Protein AF-A0A3M6TYN7-F1 (afdb_monomer)

Solvent-accessible surface area (backbone atoms only — not comparable to full-atom values): 15091 Å² total; per-residue (Å²): 131,82,51,71,67,56,44,28,51,51,11,39,54,47,29,54,52,51,42,41,72,77,37,52,69,61,38,53,55,41,69,71,36,61,69,61,40,52,52,38,50,52,49,10,35,51,33,10,42,52,37,52,62,45,16,67,72,43,72,73,63,99,72,68,80,60,52,66,67,61,47,56,76,81,43,52,71,68,50,51,54,39,24,40,40,25,40,60,61,69,80,55,50,75,48,79,46,78,45,97,89,76,42,41,36,41,38,35,29,36,99,92,38,82,66,49,85,65,47,64,50,77,46,63,68,48,37,50,53,52,45,35,47,48,48,18,42,53,53,51,37,53,51,48,25,46,31,20,69,55,77,42,85,83,83,65,55,70,73,40,50,52,50,37,36,52,56,40,18,55,54,42,73,75,24,69,71,55,47,51,48,52,52,51,27,54,52,43,34,59,73,30,74,80,40,50,66,50,32,18,47,25,51,51,50,44,51,53,53,33,48,76,70,51,46,48,58,54,49,50,50,42,61,37,63,87,48,55,79,66,58,38,51,41,51,46,32,19,36,43,2,24,52,45,20,25,62,76,55,79,26,30,31,60,30,52,49,40,35,50,11,56,77,58,20,61,67,51,52,49,50,58,53,49,47,56,52,47,52,56,51,42,55,59,56,75,76,108

Foldseek 3Di:
DDDLVRLLVVLLVQLLVLCCVQPVPLSVVCVVPPVLVVVLSVLLSVLLSLLLVLLVLQLDDPDDPPLVVSVVVRDPPVLLVLLLCLLVQFLWFWDWDADPVGWIKIFTGHPRHGLDDIFTLQDLVSLLLVLLLLLLRLLLSLLSSLLSNLVHDQDADSVLSVVSSVVSSVLCVVDPPLVVLSVQLLVQLVVCVPVLLSNLLSSLSNNVSCSVSSNSVVSLCSSCVVPPSSVSSSSSSSSSSNNSSCVVSVNSSVSSSSSSNVVPNPSSVVSSVVSVVSVVSSVVSVVD

Mean predicted aligned error: 4.17 Å

Organism: Pocillopora damicornis (NCBI:txid46731)

Structure (mmCIF, N/CA/C/O backbone):
data_AF-A0A3M6TYN7-F1
#
_entry.id   AF-A0A3M6TYN7-F1
#
loop_
_atom_site.group_PDB
_atom_site.id
_atom_site.type_symbol
_atom_site.label_atom_id
_atom_site.label_alt_id
_atom_site.label_comp_id
_atom_site.label_asym_id
_atom_site.label_entity_id
_atom_site.label_seq_id
_atom_site.pdbx_PDB_ins_code
_atom_site.Cartn_x
_atom_site.Cartn_y
_atom_site.Cartn_z
_atom_site.occupancy
_atom_site.B_iso_or_equiv
_atom_site.auth_seq_id
_atom_site.auth_comp_id
_atom_site.auth_asym_id
_atom_site.auth_atom_id
_atom_site.pdbx_PDB_model_num
ATOM 1 N N . MET A 1 1 ? -23.205 15.683 7.217 1.00 65.56 1 MET A N 1
ATOM 2 C CA . MET A 1 1 ? -21.957 14.927 7.436 1.00 65.56 1 MET A CA 1
ATOM 3 C C . MET A 1 1 ? -22.264 13.831 8.430 1.00 65.56 1 MET A C 1
ATOM 5 O O . MET A 1 1 ? -23.062 14.093 9.324 1.00 65.56 1 MET A O 1
ATOM 9 N N . ALA A 1 2 ? -21.704 12.637 8.234 1.00 80.62 2 ALA A N 1
ATOM 10 C CA . ALA A 1 2 ? -21.739 11.606 9.266 1.00 80.62 2 ALA A CA 1
ATOM 11 C C . ALA A 1 2 ? -20.975 12.106 10.502 1.00 80.62 2 ALA A C 1
ATOM 13 O O . ALA A 1 2 ? -20.028 12.882 10.370 1.00 80.62 2 ALA A O 1
ATOM 14 N N . THR A 1 3 ? -21.424 11.708 11.682 1.00 93.19 3 THR A N 1
ATOM 15 C CA . THR A 1 3 ? -20.718 11.934 12.946 1.00 93.19 3 THR A CA 1
ATOM 16 C C . THR A 1 3 ? -19.509 11.005 13.057 1.00 93.19 3 THR A C 1
ATOM 18 O O . THR A 1 3 ? -19.476 9.949 12.425 1.00 93.19 3 THR A O 1
ATOM 21 N N . ASP A 1 4 ? -18.537 11.358 13.896 1.00 95.88 4 ASP A N 1
ATOM 22 C CA . ASP A 1 4 ? -17.346 10.531 14.133 1.00 95.88 4 ASP A CA 1
ATOM 23 C C . ASP A 1 4 ? -17.712 9.097 14.546 1.00 95.88 4 ASP A C 1
ATOM 25 O O . ASP A 1 4 ? -17.175 8.136 14.003 1.00 95.88 4 ASP A O 1
ATOM 29 N N . GLU A 1 5 ? -18.692 8.931 15.443 1.00 96.56 5 GLU A N 1
ATOM 30 C CA . GLU A 1 5 ? -19.142 7.604 15.884 1.00 96.56 5 GLU A CA 1
ATOM 31 C C . GLU A 1 5 ? -19.802 6.806 14.748 1.00 96.56 5 GLU A C 1
ATOM 33 O O . GLU A 1 5 ? -19.626 5.590 14.664 1.00 96.56 5 GLU A O 1
ATOM 38 N N . GLU A 1 6 ? -20.529 7.467 13.839 1.00 96.69 6 GLU A N 1
ATOM 39 C CA . GLU A 1 6 ? -21.068 6.811 12.642 1.00 96.69 6 GLU A CA 1
ATOM 40 C C . GLU A 1 6 ? -19.940 6.343 11.718 1.00 96.69 6 GLU A C 1
ATOM 42 O O . GLU A 1 6 ? -19.978 5.202 11.260 1.00 96.69 6 GLU A O 1
ATOM 47 N N . ILE A 1 7 ? -18.912 7.171 11.492 1.00 97.12 7 ILE A N 1
ATOM 48 C CA . ILE A 1 7 ? -17.751 6.801 10.668 1.00 97.12 7 ILE A CA 1
ATOM 49 C C . ILE A 1 7 ? -17.014 5.605 11.280 1.00 97.12 7 ILE A C 1
ATOM 51 O O . ILE A 1 7 ? -16.748 4.627 10.581 1.00 97.12 7 ILE A O 1
ATOM 55 N N . ILE A 1 8 ? -16.730 5.644 12.584 1.00 98.12 8 ILE A N 1
ATOM 56 C CA . ILE A 1 8 ? -16.033 4.568 13.303 1.00 98.12 8 ILE A CA 1
ATOM 57 C C . ILE A 1 8 ? -16.850 3.270 13.255 1.00 98.12 8 ILE A C 1
ATOM 59 O O . ILE A 1 8 ? -16.317 2.198 12.963 1.00 98.12 8 ILE A O 1
ATOM 63 N N . SER A 1 9 ? -18.158 3.352 13.509 1.00 97.38 9 SER A N 1
ATOM 64 C CA . SER A 1 9 ? -19.060 2.199 13.472 1.00 97.38 9 SER A CA 1
ATOM 65 C C . SER A 1 9 ? -19.133 1.573 12.077 1.00 97.38 9 SER A C 1
ATOM 67 O O . SER A 1 9 ? -19.043 0.349 11.940 1.00 97.38 9 SER A O 1
ATOM 69 N N . GLU A 1 10 ? -19.241 2.390 11.027 1.00 97.69 10 GLU A N 1
ATOM 70 C CA . GLU A 1 10 ? -19.242 1.908 9.644 1.00 97.69 10 GLU A CA 1
ATOM 71 C C . GLU A 1 10 ? -17.880 1.351 9.219 1.00 97.69 10 GLU A C 1
ATOM 73 O O . GLU A 1 10 ? -17.843 0.342 8.515 1.00 97.69 10 GLU A O 1
ATOM 78 N N . ALA A 1 11 ? -16.768 1.912 9.701 1.00 98.00 11 ALA A N 1
ATOM 79 C CA . ALA A 1 11 ? -15.437 1.358 9.470 1.00 98.00 11 ALA A CA 1
ATOM 80 C C . ALA A 1 11 ? -15.307 -0.054 10.054 1.00 98.00 11 ALA A C 1
ATOM 82 O O . ALA A 1 11 ? -14.921 -0.982 9.346 1.00 98.00 11 ALA A O 1
ATOM 83 N N . VAL A 1 12 ? -15.734 -0.257 11.303 1.00 98.00 12 VAL A N 1
ATOM 84 C CA . VAL A 1 12 ? -15.725 -1.578 11.952 1.00 98.00 12 VAL A CA 1
ATOM 85 C C . VAL A 1 12 ? -16.626 -2.575 11.214 1.00 98.00 12 VAL A C 1
ATOM 87 O O . VAL A 1 12 ? -16.213 -3.705 10.939 1.00 98.00 12 VAL A O 1
ATOM 90 N N . LYS A 1 13 ? -17.855 -2.181 10.850 1.00 97.56 13 LYS A N 1
ATOM 91 C CA . LYS A 1 13 ? -18.759 -3.043 10.064 1.00 97.56 13 LYS A CA 1
ATOM 92 C C . LYS A 1 13 ? -18.166 -3.382 8.697 1.00 97.56 13 LYS A C 1
ATOM 94 O O . LYS A 1 13 ? -18.239 -4.533 8.264 1.00 97.56 13 LYS A O 1
ATOM 99 N N . GLY A 1 14 ? -17.579 -2.390 8.035 1.00 97.38 14 GLY A N 1
ATOM 100 C CA . GLY A 1 14 ? -16.912 -2.528 6.750 1.00 97.38 14 GLY A CA 1
ATOM 101 C C . GLY A 1 14 ? -15.738 -3.500 6.820 1.00 97.38 14 GLY A C 1
ATOM 102 O O . GLY A 1 14 ? -15.638 -4.370 5.958 1.00 97.38 14 GLY A O 1
ATOM 103 N N . THR A 1 15 ? -14.932 -3.449 7.883 1.00 96.94 15 THR A N 1
ATOM 104 C CA . THR A 1 15 ? -13.852 -4.412 8.141 1.00 96.94 15 THR A CA 1
ATOM 105 C C . THR A 1 15 ? -14.375 -5.841 8.192 1.00 96.94 15 THR A C 1
ATOM 107 O O . THR A 1 15 ? -13.888 -6.705 7.463 1.00 96.94 15 THR A O 1
ATOM 110 N N . TRP A 1 16 ? -15.425 -6.102 8.974 1.00 96.69 16 TRP A N 1
ATOM 111 C CA . TRP A 1 16 ? -16.026 -7.436 9.051 1.00 96.69 16 TRP A CA 1
ATOM 112 C C . TRP A 1 16 ? -16.619 -7.901 7.717 1.00 96.69 16 TRP A C 1
ATOM 114 O O . TRP A 1 16 ? -16.472 -9.069 7.349 1.00 96.69 16 TRP A O 1
ATOM 124 N N . ALA A 1 17 ? -17.264 -7.002 6.969 1.00 96.31 17 ALA A N 1
ATOM 125 C CA . ALA A 1 17 ? -17.771 -7.305 5.634 1.00 96.31 17 ALA A CA 1
ATOM 126 C C . ALA A 1 17 ? -16.634 -7.620 4.646 1.00 96.31 17 ALA A C 1
ATOM 128 O O . ALA A 1 17 ? -16.769 -8.524 3.819 1.00 96.31 17 ALA A O 1
ATOM 129 N N . TYR A 1 18 ? -15.507 -6.915 4.754 1.00 94.88 18 TYR A N 1
ATOM 130 C CA . TYR A 1 18 ? -14.328 -7.126 3.924 1.00 94.88 18 TYR A CA 1
ATOM 131 C C . TYR A 1 18 ? -13.652 -8.465 4.229 1.00 94.88 18 TYR A C 1
ATOM 133 O O . TYR A 1 18 ? -13.370 -9.218 3.298 1.00 94.88 18 TYR A O 1
ATOM 141 N N . ILE A 1 19 ? -13.476 -8.812 5.509 1.00 92.94 19 ILE A N 1
ATOM 142 C CA . ILE A 1 19 ? -12.967 -10.128 5.929 1.00 92.94 19 ILE A CA 1
ATOM 143 C C . ILE A 1 19 ? -13.891 -11.229 5.397 1.00 92.94 19 ILE A C 1
ATOM 145 O O . ILE A 1 19 ? -13.436 -12.127 4.699 1.00 92.94 19 ILE A O 1
ATOM 149 N N . LYS A 1 20 ? -15.208 -11.117 5.619 1.00 95.31 20 LYS A N 1
ATOM 150 C CA . LYS A 1 20 ? -16.195 -12.098 5.134 1.00 95.31 20 LYS A CA 1
ATOM 151 C C . LYS A 1 20 ? -16.143 -12.304 3.622 1.00 95.31 20 LYS A C 1
ATOM 153 O O . LYS A 1 20 ? -16.325 -13.422 3.153 1.00 95.31 20 LYS A O 1
ATOM 158 N N . LYS A 1 21 ? -15.959 -11.225 2.858 1.00 94.94 21 LYS A N 1
ATOM 159 C CA . LYS A 1 21 ? -15.902 -11.277 1.394 1.00 94.94 21 LYS A CA 1
ATOM 160 C C . LYS A 1 21 ? -14.647 -11.997 0.901 1.00 94.94 21 LYS A C 1
ATOM 162 O O . LYS A 1 21 ? -14.741 -12.744 -0.067 1.00 94.94 21 LYS A O 1
ATOM 167 N N . ASN A 1 22 ? -13.496 -11.728 1.515 1.00 91.69 22 ASN A N 1
ATOM 168 C CA . ASN A 1 22 ? -12.210 -12.215 1.017 1.00 91.69 22 ASN A CA 1
ATOM 169 C C . ASN A 1 22 ? -11.769 -13.546 1.649 1.00 91.69 22 ASN A C 1
ATOM 171 O O . ASN A 1 22 ? -10.980 -14.261 1.039 1.00 91.69 22 ASN A O 1
ATOM 175 N N . ASP A 1 23 ? -12.271 -13.892 2.837 1.00 89.75 23 ASP A N 1
ATOM 176 C CA . ASP A 1 23 ? -11.971 -15.154 3.521 1.00 89.75 23 ASP A CA 1
ATOM 177 C C . ASP A 1 23 ? -13.161 -15.634 4.380 1.00 89.75 23 ASP A C 1
ATOM 179 O O . ASP A 1 23 ? -13.204 -15.434 5.600 1.00 89.75 23 ASP A O 1
ATOM 183 N N . PRO A 1 24 ? -14.186 -16.239 3.745 1.00 92.81 24 PRO A N 1
ATOM 184 C CA . PRO A 1 24 ? -15.388 -16.691 4.442 1.00 92.81 24 PRO A CA 1
ATOM 185 C C . PRO A 1 24 ? -15.112 -17.743 5.522 1.00 92.81 24 PRO A C 1
ATOM 187 O O . PRO A 1 24 ? -15.816 -17.777 6.531 1.00 92.81 24 PRO A O 1
ATOM 190 N N . GLU A 1 25 ? -14.107 -18.601 5.320 1.00 90.94 25 GLU A N 1
ATOM 191 C CA . GLU A 1 25 ? -13.761 -19.663 6.266 1.00 90.94 25 GLU A CA 1
ATOM 192 C C . GLU A 1 25 ? -13.182 -19.086 7.555 1.00 90.94 25 GLU A C 1
ATOM 194 O O . GLU A 1 25 ? -13.641 -19.426 8.650 1.00 90.94 25 GLU A O 1
ATOM 199 N N . ASP A 1 26 ? -12.214 -18.177 7.439 1.00 87.75 26 ASP A N 1
ATOM 200 C CA . ASP A 1 26 ? -11.627 -17.537 8.611 1.00 87.75 26 ASP A CA 1
ATOM 201 C C . ASP A 1 26 ? -12.605 -16.573 9.281 1.00 87.75 26 ASP A C 1
ATOM 203 O O . ASP A 1 26 ? -12.670 -16.534 10.510 1.00 87.75 26 ASP A O 1
ATOM 207 N N . TYR A 1 27 ? -13.468 -15.901 8.512 1.00 91.62 27 TYR A N 1
ATOM 208 C CA . TYR A 1 27 ? -14.595 -15.150 9.066 1.00 91.62 27 TYR A CA 1
ATOM 209 C C . TYR A 1 27 ? -15.500 -16.027 9.946 1.00 91.62 27 TYR A C 1
ATOM 211 O O . TYR A 1 27 ? -15.857 -15.634 11.058 1.00 91.62 27 TYR A O 1
ATOM 219 N N . SER A 1 28 ? -15.867 -17.225 9.480 1.00 92.62 28 SER A N 1
ATOM 220 C CA . SER A 1 28 ? -16.701 -18.148 10.254 1.00 92.62 28 SER A CA 1
ATOM 221 C C . SER A 1 28 ? -16.027 -18.598 11.552 1.00 92.62 28 SER A C 1
ATOM 223 O O . SER A 1 28 ? -16.702 -18.670 12.580 1.00 92.62 28 SER A O 1
ATOM 225 N N . LYS A 1 29 ? -14.712 -18.852 11.535 1.00 90.50 29 LYS A N 1
ATOM 226 C CA . LYS A 1 29 ? -13.943 -19.188 12.748 1.00 90.50 29 LYS A CA 1
ATOM 227 C C . LYS A 1 29 ? -13.885 -18.013 13.725 1.00 90.50 29 LYS A C 1
ATOM 229 O O . LYS A 1 29 ? -14.107 -18.215 14.913 1.00 90.50 29 LYS A O 1
ATOM 234 N N . LEU A 1 30 ? -13.640 -16.797 13.227 1.00 88.94 30 LEU A N 1
ATOM 235 C CA . LEU A 1 30 ? -13.605 -15.579 14.041 1.00 88.94 30 LEU A CA 1
ATOM 236 C C . LEU A 1 30 ? -14.931 -15.328 14.753 1.00 88.94 30 LEU A C 1
ATOM 238 O O . LEU A 1 30 ? -14.949 -15.070 15.947 1.00 88.94 30 LEU A O 1
ATOM 242 N N . VAL A 1 31 ? -16.053 -15.416 14.035 1.00 90.56 31 VAL A N 1
ATOM 243 C CA . VAL A 1 31 ? -17.374 -15.133 14.617 1.00 90.56 31 VAL A CA 1
ATOM 244 C C . VAL A 1 31 ? -17.790 -16.185 15.654 1.00 90.56 31 VAL A C 1
ATOM 246 O O . VAL A 1 31 ? -18.601 -15.876 16.527 1.00 90.56 31 VAL A O 1
ATOM 249 N N . ALA A 1 32 ? -17.242 -17.402 15.578 1.00 91.88 32 ALA A N 1
ATOM 250 C CA . ALA A 1 32 ? -17.495 -18.467 16.546 1.00 91.88 32 ALA A CA 1
ATOM 251 C C . ALA A 1 32 ? -16.712 -18.303 17.867 1.00 91.88 32 ALA A C 1
ATOM 253 O O . ALA A 1 32 ? -17.154 -18.824 18.889 1.00 91.88 32 ALA A O 1
ATOM 254 N N . ASP A 1 33 ? -15.585 -17.584 17.861 1.00 92.00 33 ASP A N 1
ATOM 255 C CA . ASP A 1 33 ? -14.780 -17.262 19.048 1.00 92.00 33 ASP A CA 1
ATOM 256 C C . ASP A 1 33 ? -15.132 -15.842 19.530 1.00 92.00 33 ASP A C 1
ATOM 258 O O . ASP A 1 33 ? -14.647 -14.846 18.993 1.00 92.00 33 ASP A O 1
ATOM 262 N N . SER A 1 34 ? -16.026 -15.734 20.522 1.00 91.06 34 SER A N 1
ATOM 263 C CA . SER A 1 34 ? -16.543 -14.436 20.983 1.00 91.06 34 SER A CA 1
ATOM 264 C C . SER A 1 34 ? -15.457 -13.523 21.549 1.00 91.06 34 SER A C 1
ATOM 266 O O . SER A 1 34 ? -15.482 -12.326 21.288 1.00 91.06 34 SER A O 1
ATOM 268 N N . GLU A 1 35 ? -14.493 -14.080 22.284 1.00 91.75 35 GLU A N 1
ATOM 269 C CA . GLU A 1 35 ? -13.410 -13.304 22.893 1.00 91.75 35 GLU A CA 1
ATOM 270 C C . GLU A 1 35 ? -12.482 -12.732 21.815 1.00 91.75 35 GLU A C 1
ATOM 272 O O . GLU A 1 35 ? -12.177 -11.538 21.817 1.00 91.75 35 GLU A O 1
ATOM 277 N N . LEU A 1 36 ? -12.103 -13.559 20.834 1.00 89.19 36 LEU A N 1
ATOM 278 C CA . LEU A 1 36 ? -11.284 -13.109 19.710 1.00 89.19 36 LEU A CA 1
ATOM 279 C C . LEU A 1 36 ? -12.011 -12.067 18.855 1.00 89.19 36 LEU A C 1
ATOM 281 O O . LEU A 1 36 ? -11.415 -11.072 18.444 1.00 89.19 36 LEU A O 1
ATOM 285 N N . LYS A 1 37 ? -13.301 -12.281 18.587 1.00 93.56 37 LYS A N 1
ATOM 286 C CA . LYS A 1 37 ? -14.123 -11.337 17.829 1.00 93.56 37 LYS A CA 1
ATOM 287 C C . LYS A 1 37 ? -14.194 -9.975 18.515 1.00 93.56 37 LYS A C 1
ATOM 289 O O . LYS A 1 37 ? -14.051 -8.956 17.837 1.00 93.56 37 LYS A O 1
ATOM 294 N N . ASP A 1 38 ? -14.424 -9.952 19.824 1.00 94.44 38 ASP A N 1
ATOM 295 C CA . ASP A 1 38 ? -14.525 -8.712 20.594 1.00 94.44 38 ASP A CA 1
ATOM 296 C C . ASP A 1 38 ? -13.175 -7.989 20.633 1.00 94.44 38 ASP A C 1
ATOM 298 O O . ASP A 1 38 ? -13.117 -6.787 20.373 1.00 94.44 38 ASP A O 1
ATOM 302 N N . SER A 1 39 ? -12.080 -8.730 20.829 1.00 93.75 39 SER A N 1
ATOM 303 C CA . SER A 1 39 ? -10.718 -8.192 20.777 1.00 93.75 39 SER A CA 1
ATOM 304 C C . SER A 1 39 ? -10.394 -7.553 19.420 1.00 93.75 39 SER A C 1
ATOM 306 O O . SER A 1 39 ? -10.007 -6.386 19.373 1.00 93.75 39 SER A O 1
ATOM 308 N N . ILE A 1 40 ? -10.633 -8.254 18.306 1.00 94.06 40 ILE A N 1
ATOM 309 C CA . ILE A 1 40 ? -10.394 -7.719 16.954 1.00 94.06 40 ILE A CA 1
ATOM 310 C C . ILE A 1 40 ? -11.298 -6.515 16.662 1.00 94.06 40 ILE A C 1
ATOM 312 O O . ILE A 1 40 ? -10.869 -5.552 16.026 1.00 94.06 40 ILE A O 1
ATOM 316 N N . THR A 1 41 ? -12.549 -6.550 17.127 1.00 96.62 41 THR A N 1
ATOM 317 C CA . THR A 1 41 ? -13.497 -5.438 16.961 1.00 96.62 41 THR A CA 1
ATOM 318 C C . THR A 1 41 ? -13.014 -4.186 17.684 1.00 96.62 41 THR A C 1
ATOM 320 O O . THR A 1 41 ? -13.096 -3.092 17.126 1.00 96.62 41 THR A O 1
ATOM 323 N N . GLU A 1 42 ? -12.505 -4.337 18.905 1.00 96.88 42 GLU A N 1
ATOM 324 C CA . GLU A 1 42 ? -11.982 -3.232 19.703 1.00 96.88 42 GLU A CA 1
ATOM 325 C C . GLU A 1 42 ? -10.719 -2.636 19.073 1.00 96.88 42 GLU A C 1
ATOM 327 O O . GLU A 1 42 ? -10.596 -1.420 18.945 1.00 96.88 42 GLU A O 1
ATOM 332 N N . GLU A 1 43 ? -9.811 -3.477 18.588 1.00 96.00 43 GLU A N 1
ATOM 333 C CA . GLU A 1 43 ? -8.605 -3.021 17.901 1.00 96.00 43 GLU A CA 1
ATOM 334 C C . GLU A 1 43 ? -8.905 -2.315 16.566 1.00 96.00 43 GLU A C 1
ATOM 336 O O . GLU A 1 43 ? -8.341 -1.257 16.281 1.00 96.00 43 GLU A O 1
ATOM 341 N N . ALA A 1 44 ? -9.848 -2.834 15.774 1.00 97.50 44 ALA A N 1
ATOM 342 C CA . ALA A 1 44 ? -10.343 -2.164 14.571 1.00 97.50 44 ALA A CA 1
ATOM 343 C C . ALA A 1 44 ? -10.993 -0.809 14.902 1.00 97.50 44 ALA A C 1
ATOM 345 O O . ALA A 1 44 ? -10.763 0.183 14.209 1.00 97.50 44 ALA A O 1
ATOM 346 N N . ARG A 1 45 ? -11.784 -0.749 15.982 1.00 98.31 45 ARG A N 1
ATOM 347 C CA . ARG A 1 45 ? -12.421 0.485 16.457 1.00 98.31 45 ARG A CA 1
ATOM 348 C C . ARG A 1 45 ? -11.386 1.527 16.867 1.00 98.31 45 ARG A C 1
ATOM 350 O O . ARG A 1 45 ? -11.545 2.685 16.494 1.00 98.31 45 ARG A O 1
ATOM 357 N N . LYS A 1 46 ? -10.340 1.135 17.602 1.00 97.25 46 LYS A N 1
ATOM 358 C CA . LYS A 1 46 ? -9.243 2.034 17.998 1.00 97.25 46 LYS A CA 1
ATOM 359 C C . LYS A 1 46 ? -8.540 2.628 16.782 1.00 97.25 46 LYS A C 1
ATOM 361 O O . LYS A 1 46 ? -8.402 3.843 16.722 1.00 97.25 46 LYS A O 1
ATOM 366 N N . ALA A 1 47 ? -8.180 1.797 15.802 1.00 97.25 47 ALA A N 1
ATOM 367 C CA . ALA A 1 47 ? -7.522 2.255 14.578 1.00 97.25 47 ALA A CA 1
ATOM 368 C C . ALA A 1 47 ? -8.406 3.224 13.768 1.00 97.25 47 ALA A C 1
ATOM 370 O O . ALA A 1 47 ? -7.949 4.281 13.345 1.00 97.25 47 ALA A O 1
ATOM 371 N N . ALA A 1 48 ? -9.696 2.908 13.599 1.00 98.12 48 ALA A N 1
ATOM 372 C CA . ALA A 1 48 ? -10.638 3.802 12.922 1.00 98.12 48 ALA A CA 1
ATOM 373 C C . ALA A 1 48 ? -10.844 5.122 13.682 1.00 98.12 48 ALA A C 1
ATOM 375 O O . ALA A 1 48 ? -10.934 6.182 13.070 1.00 98.12 48 ALA A O 1
ATOM 376 N N . LYS A 1 49 ? -10.924 5.060 15.015 1.00 97.94 49 LYS A N 1
ATOM 377 C CA . LYS A 1 49 ? -11.080 6.237 15.869 1.00 97.94 49 LYS A CA 1
ATOM 378 C C . LYS A 1 49 ? -9.869 7.163 15.781 1.00 97.94 49 LYS A C 1
ATOM 380 O O . LYS A 1 49 ? -10.069 8.360 15.612 1.00 97.94 49 LYS A O 1
ATOM 385 N N . GLU A 1 50 ? -8.656 6.617 15.861 1.00 96.56 50 GLU A N 1
ATOM 386 C CA . GLU A 1 50 ? -7.415 7.391 15.724 1.00 96.56 50 GLU A CA 1
ATOM 387 C C . GLU A 1 50 ? -7.378 8.132 14.379 1.00 96.56 50 GLU A C 1
ATOM 389 O O . GLU A 1 50 ? -7.155 9.339 14.364 1.00 96.56 50 GLU A O 1
ATOM 394 N N . GLU A 1 51 ? -7.710 7.458 13.271 1.00 97.12 51 GLU A N 1
ATOM 395 C CA . GLU A 1 51 ? -7.759 8.082 11.939 1.00 97.12 51 GLU A CA 1
ATOM 396 C C . 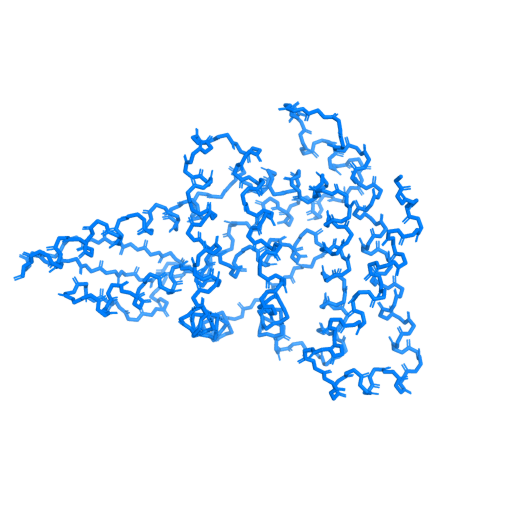GLU A 1 51 ? -8.788 9.222 11.858 1.00 97.12 51 GLU A C 1
ATOM 398 O O . GLU A 1 51 ? -8.509 10.281 11.293 1.00 97.12 51 GLU A O 1
ATOM 403 N N . VAL A 1 52 ? -9.983 9.036 12.433 1.00 96.69 52 VAL A N 1
ATOM 404 C CA . VAL A 1 52 ? -11.021 10.080 12.462 1.00 96.69 52 VAL A CA 1
ATOM 405 C C . VAL A 1 52 ? -10.576 11.269 13.309 1.00 96.69 52 VAL A C 1
ATOM 407 O O . VAL A 1 52 ? -10.667 12.407 12.852 1.00 96.69 52 VAL A O 1
ATOM 410 N N . GLU A 1 53 ? -10.051 11.026 14.510 1.00 94.94 53 GLU A N 1
ATOM 411 C CA . GLU A 1 53 ? -9.569 12.084 15.400 1.00 94.94 53 GLU A CA 1
ATOM 412 C C . GLU A 1 53 ? -8.415 12.870 14.767 1.00 94.94 53 GLU A C 1
ATOM 414 O O . GLU A 1 53 ? -8.409 14.103 14.804 1.00 94.94 53 GLU A O 1
ATOM 419 N N . LEU A 1 54 ? -7.476 12.168 14.129 1.00 94.00 54 LEU A N 1
ATOM 420 C CA . LEU A 1 54 ? -6.352 12.772 13.424 1.00 94.00 54 LEU A CA 1
ATOM 421 C C . LEU A 1 54 ? -6.821 13.586 12.213 1.00 94.00 54 LEU A C 1
ATOM 423 O O . LEU A 1 54 ? -6.262 14.647 11.928 1.00 94.00 54 LEU A O 1
ATOM 427 N N . SER A 1 55 ? -7.872 13.135 11.518 1.00 93.88 55 SER A N 1
ATOM 428 C CA . SER A 1 55 ? -8.386 13.815 10.325 1.00 93.88 55 SER A CA 1
ATOM 429 C C . SER A 1 55 ? -8.806 15.257 10.609 1.00 93.88 55 SER A C 1
ATOM 431 O O . SER A 1 55 ? -8.535 16.125 9.778 1.00 93.88 55 SER A O 1
ATOM 433 N N . HIS A 1 56 ? -9.343 15.540 11.805 1.00 92.44 56 HIS A N 1
ATOM 434 C CA . HIS A 1 56 ? -9.780 16.879 12.214 1.00 92.44 56 HIS A CA 1
ATOM 435 C C . HIS A 1 56 ? -8.646 17.908 12.185 1.00 92.44 56 HIS A C 1
ATOM 437 O O . HIS A 1 56 ? -8.872 19.051 11.781 1.00 92.44 56 HIS A O 1
ATOM 443 N N . GLU A 1 57 ? -7.419 17.506 12.538 1.00 90.56 57 GLU A N 1
ATOM 444 C CA . GLU A 1 57 ? -6.228 18.361 12.435 1.00 90.56 57 GLU A CA 1
ATOM 445 C C . GLU A 1 57 ? -5.966 18.712 10.956 1.00 90.56 57 GLU A C 1
ATOM 447 O O . GLU A 1 57 ? -5.648 19.854 10.626 1.00 90.56 57 GLU A O 1
ATOM 452 N N . PHE A 1 58 ? -6.168 17.786 10.019 1.00 88.38 58 PHE A N 1
ATOM 453 C CA . PHE A 1 58 ? -5.751 17.946 8.620 1.00 88.38 58 PHE A CA 1
ATOM 454 C C . PHE A 1 58 ? -6.856 18.358 7.635 1.00 88.38 58 PHE A C 1
ATOM 456 O O . PHE A 1 58 ? -6.546 18.692 6.492 1.00 88.38 58 PHE A O 1
ATOM 463 N N . THR A 1 59 ? -8.120 18.440 8.063 1.00 78.69 59 THR A N 1
ATOM 464 C CA . THR A 1 59 ? -9.267 18.853 7.221 1.00 78.69 59 THR A CA 1
ATOM 465 C C . THR A 1 59 ? -9.169 20.274 6.652 1.00 78.69 59 THR A C 1
ATOM 467 O O . THR A 1 59 ? -9.882 20.628 5.713 1.00 78.69 59 THR A O 1
ATOM 470 N N . SER A 1 60 ? -8.293 21.116 7.202 1.00 57.75 60 SER A N 1
ATOM 471 C CA . SER A 1 60 ? -8.175 22.526 6.831 1.00 57.75 60 SER A CA 1
ATOM 472 C C . SER A 1 60 ? -6.717 22.984 6.789 1.00 57.75 60 SER A C 1
ATOM 474 O O . SER A 1 60 ? -6.213 23.451 7.804 1.00 57.75 60 SER A O 1
ATOM 476 N N . GLN A 1 61 ? -6.048 22.846 5.631 1.00 52.72 61 GLN A N 1
ATOM 477 C CA . GLN A 1 61 ? -5.064 23.790 5.045 1.00 52.72 61 GLN A CA 1
ATOM 478 C C . GLN A 1 61 ? -4.293 23.152 3.869 1.00 52.72 61 GLN A C 1
ATOM 480 O O . GLN A 1 61 ? -3.716 22.079 3.995 1.00 52.72 61 GLN A O 1
ATOM 485 N N . LEU A 1 62 ? -4.298 23.845 2.721 1.00 50.00 62 LEU A N 1
ATOM 486 C CA . LEU A 1 62 ? -3.746 23.430 1.415 1.00 50.00 62 LEU A CA 1
ATOM 487 C C . LEU A 1 62 ? -2.240 23.698 1.227 1.00 50.00 62 LEU A C 1
ATOM 489 O O . LEU A 1 62 ? -1.701 23.457 0.157 1.00 50.00 62 LEU A O 1
ATOM 493 N N . ASP A 1 63 ? -1.564 24.138 2.277 1.00 56.88 63 ASP A N 1
ATOM 494 C CA . ASP A 1 63 ? -0.115 24.082 2.435 1.00 56.88 63 ASP A CA 1
ATOM 495 C C . ASP A 1 63 ? 0.067 23.772 3.913 1.00 56.88 63 ASP A C 1
ATOM 497 O O . ASP A 1 63 ? -0.336 24.581 4.748 1.00 56.88 63 ASP A O 1
ATOM 501 N N . ILE A 1 64 ? 0.563 22.584 4.260 1.00 61.38 64 ILE A N 1
ATOM 502 C CA . ILE A 1 64 ? 0.749 22.199 5.663 1.00 61.38 64 ILE A CA 1
ATOM 503 C C . ILE A 1 64 ? 2.235 22.378 5.999 1.00 61.38 64 ILE A C 1
ATOM 505 O O . ILE A 1 64 ? 3.015 21.433 5.841 1.00 61.38 64 ILE A O 1
ATOM 509 N N . PRO A 1 65 ? 2.678 23.570 6.446 1.00 67.88 65 PRO A N 1
ATOM 510 C CA . PRO A 1 65 ? 3.943 23.665 7.145 1.00 67.88 65 PRO A CA 1
ATOM 511 C C . PRO A 1 65 ? 3.919 22.712 8.342 1.00 67.88 65 PRO A C 1
ATOM 513 O O . PRO A 1 65 ? 2.888 22.521 8.988 1.00 67.88 65 PRO A O 1
ATOM 516 N N . ASP A 1 66 ? 5.072 22.124 8.646 1.00 84.50 66 ASP A N 1
ATOM 517 C CA . ASP A 1 66 ? 5.283 21.362 9.875 1.00 84.50 66 ASP A CA 1
ATOM 518 C C . ASP A 1 66 ? 4.399 20.100 10.058 1.00 84.50 66 ASP A C 1
ATOM 520 O O . ASP A 1 66 ? 4.095 19.746 11.195 1.00 84.50 66 ASP A O 1
ATOM 524 N N . ILE A 1 67 ? 4.030 19.372 8.985 1.00 89.69 67 ILE A N 1
ATOM 525 C CA . ILE A 1 67 ? 3.259 18.097 9.057 1.00 89.69 67 ILE A CA 1
ATOM 526 C C . ILE A 1 67 ? 3.755 17.179 10.173 1.00 89.69 67 ILE A C 1
ATOM 528 O O . ILE A 1 67 ? 2.959 16.717 10.986 1.00 89.69 67 ILE A O 1
ATOM 532 N N . ARG A 1 68 ? 5.076 16.983 10.254 1.00 92.81 68 ARG A N 1
ATOM 533 C CA . ARG A 1 68 ? 5.703 16.177 11.303 1.00 92.81 68 ARG A CA 1
ATOM 534 C C . ARG A 1 68 ? 5.304 16.652 12.707 1.00 92.81 68 ARG A C 1
ATOM 536 O O . ARG A 1 68 ? 4.797 15.851 13.477 1.00 92.81 68 ARG A O 1
ATOM 543 N N . LYS A 1 69 ? 5.428 17.954 13.007 1.00 91.69 69 LYS A N 1
ATOM 544 C CA . LYS A 1 69 ? 5.061 18.520 14.323 1.00 91.69 69 LYS A CA 1
ATOM 545 C C . LYS A 1 69 ? 3.579 18.399 14.633 1.00 91.69 69 LYS A C 1
ATOM 547 O O . LYS A 1 69 ? 3.197 18.335 15.795 1.00 91.69 69 LYS A O 1
ATOM 552 N N . ARG A 1 70 ? 2.727 18.446 13.609 1.00 91.94 70 ARG A N 1
ATOM 553 C CA . ARG A 1 70 ? 1.281 18.275 13.782 1.00 91.94 70 ARG A CA 1
ATOM 554 C C . ARG A 1 70 ? 0.957 16.829 14.134 1.00 91.94 70 ARG A C 1
ATOM 556 O O . ARG A 1 70 ? 0.243 16.611 15.103 1.00 91.94 70 ARG A O 1
ATOM 563 N N . LEU A 1 71 ? 1.552 15.873 13.420 1.00 93.38 71 LEU A N 1
ATOM 564 C CA . LEU A 1 71 ? 1.425 14.445 13.713 1.00 93.38 71 LEU A CA 1
ATOM 565 C C . LEU A 1 71 ? 1.980 14.096 15.108 1.00 93.38 71 LEU A C 1
ATOM 567 O O . LEU A 1 71 ? 1.325 13.367 15.841 1.00 93.38 71 LEU A O 1
ATOM 571 N N . GLU A 1 72 ? 3.108 14.677 15.533 1.00 94.75 72 GLU A N 1
ATOM 572 C CA . GLU A 1 72 ? 3.706 14.467 16.872 1.00 94.75 72 GLU A CA 1
ATOM 573 C C . GLU A 1 72 ? 2.792 14.854 18.049 1.00 94.75 72 GLU A C 1
ATOM 575 O O . GLU A 1 72 ? 2.995 14.385 19.167 1.00 94.75 72 GLU A O 1
ATOM 580 N N . LYS A 1 73 ? 1.773 15.699 17.837 1.00 93.25 73 LYS A N 1
ATOM 581 C CA . LYS A 1 73 ? 0.786 16.010 18.889 1.00 93.25 73 LYS A CA 1
ATOM 582 C C . LYS A 1 73 ? -0.112 14.816 19.222 1.00 93.25 73 LYS A C 1
ATOM 584 O O . LYS A 1 73 ? -0.699 14.789 20.301 1.00 93.25 73 LYS A O 1
ATOM 589 N N . HIS A 1 74 ? -0.253 13.884 18.282 1.00 93.81 74 HIS A N 1
ATOM 590 C CA . HIS A 1 74 ? -1.212 12.782 18.334 1.00 93.81 74 HIS A CA 1
ATOM 591 C C . HIS A 1 74 ? -0.526 11.412 18.301 1.00 93.81 74 HIS A C 1
ATOM 593 O O . HIS A 1 74 ? -1.028 10.462 18.893 1.00 93.81 74 HIS A O 1
ATOM 599 N N . LEU A 1 75 ? 0.630 11.313 17.644 1.00 95.38 75 LEU A N 1
ATOM 600 C CA . LEU A 1 75 ? 1.353 10.070 17.408 1.00 95.38 75 LEU A CA 1
ATOM 601 C C . LEU A 1 75 ? 2.658 10.022 18.210 1.00 95.38 75 LEU A C 1
ATOM 603 O O . LEU A 1 75 ? 3.306 11.037 18.453 1.00 95.38 75 LEU A O 1
ATOM 607 N N . THR A 1 76 ? 3.080 8.816 18.596 1.00 95.44 76 THR A N 1
ATOM 608 C CA . THR A 1 76 ? 4.364 8.614 19.290 1.00 95.44 76 THR A CA 1
ATOM 609 C C . THR A 1 76 ? 5.558 8.784 18.344 1.00 95.44 76 THR A C 1
ATOM 611 O O . THR A 1 76 ? 5.444 8.524 17.149 1.00 95.44 76 THR A O 1
ATOM 614 N N . GLU A 1 77 ? 6.747 9.106 18.863 1.00 95.94 77 GLU A N 1
ATOM 615 C CA . GLU A 1 77 ? 7.970 9.185 18.036 1.00 95.94 77 GLU A CA 1
ATOM 616 C C . GLU A 1 77 ? 8.280 7.891 17.277 1.00 95.94 77 GLU A C 1
ATOM 618 O O . GLU A 1 77 ? 8.736 7.915 16.135 1.00 95.94 77 GLU A O 1
ATOM 623 N N . HIS A 1 78 ? 8.004 6.738 17.892 1.00 94.62 78 HIS A N 1
ATOM 624 C CA . HIS A 1 78 ? 8.152 5.457 17.212 1.00 94.62 78 HIS A CA 1
ATOM 625 C C . HIS A 1 78 ? 7.219 5.370 15.994 1.00 94.62 78 HIS A C 1
ATOM 627 O O . HIS A 1 78 ? 7.657 4.991 14.910 1.00 94.62 78 HIS A O 1
ATOM 633 N N . ARG A 1 79 ? 5.961 5.800 16.154 1.00 94.19 79 ARG A N 1
ATOM 634 C CA . ARG A 1 79 ? 4.956 5.876 15.088 1.00 94.19 79 ARG A CA 1
ATOM 635 C C . ARG A 1 79 ? 5.393 6.795 13.945 1.00 94.19 79 ARG A C 1
ATOM 637 O O . ARG A 1 79 ? 5.334 6.395 12.787 1.00 94.19 79 ARG A O 1
ATOM 644 N N . ILE A 1 80 ? 5.881 7.990 14.282 1.00 95.62 80 ILE A N 1
ATOM 645 C CA . ILE A 1 80 ? 6.413 8.970 13.327 1.00 95.62 80 ILE A CA 1
ATOM 646 C C . ILE A 1 80 ? 7.580 8.367 12.541 1.00 95.62 80 ILE A C 1
ATOM 648 O O . ILE A 1 80 ? 7.589 8.426 11.314 1.00 95.62 80 ILE A O 1
ATOM 652 N N . SER A 1 81 ? 8.522 7.714 13.230 1.00 94.00 81 SER A N 1
ATOM 653 C CA . SER A 1 81 ? 9.672 7.082 12.580 1.00 94.00 81 SER A CA 1
ATOM 654 C C . SER A 1 81 ? 9.275 5.939 11.644 1.00 94.00 81 SER A C 1
ATOM 656 O O . SER A 1 81 ? 9.922 5.765 10.611 1.00 94.00 81 SER A O 1
ATOM 658 N N . LEU A 1 82 ? 8.236 5.162 11.982 1.00 93.38 82 LEU A N 1
ATOM 659 C CA . LEU A 1 82 ? 7.690 4.151 11.074 1.00 93.38 82 LEU A CA 1
ATOM 660 C C . LEU A 1 82 ? 7.175 4.817 9.795 1.00 93.38 82 LEU A C 1
ATOM 662 O O . LEU A 1 82 ? 7.647 4.481 8.716 1.00 93.38 82 LEU A O 1
ATOM 666 N N . ILE A 1 83 ? 6.306 5.825 9.912 1.00 94.44 83 ILE A N 1
ATOM 667 C CA . ILE A 1 83 ? 5.731 6.537 8.759 1.00 94.44 83 ILE A CA 1
ATOM 668 C C . ILE A 1 83 ? 6.825 7.137 7.861 1.00 94.44 83 ILE A C 1
ATOM 670 O O . ILE A 1 83 ? 6.816 6.921 6.651 1.00 94.44 83 ILE A O 1
ATOM 674 N N . GLU A 1 84 ? 7.816 7.829 8.434 1.00 93.12 84 GLU A N 1
ATOM 675 C CA . GLU A 1 84 ? 8.948 8.406 7.686 1.00 93.12 84 GLU A CA 1
ATOM 676 C C . GLU A 1 84 ? 9.734 7.359 6.884 1.00 93.12 84 GLU A C 1
ATOM 678 O O . GLU A 1 84 ? 10.322 7.671 5.845 1.00 93.12 84 GLU A O 1
ATOM 683 N N . LYS A 1 85 ? 9.748 6.112 7.363 1.00 90.00 85 LYS A N 1
ATOM 684 C CA . LYS A 1 85 ? 10.441 4.989 6.731 1.00 90.00 85 LYS A CA 1
ATOM 685 C C . LYS A 1 85 ? 9.548 4.173 5.796 1.00 90.00 85 LYS A C 1
ATOM 687 O O . LYS A 1 85 ? 10.075 3.292 5.114 1.00 90.00 85 LYS A O 1
ATOM 692 N N . GLY A 1 86 ? 8.251 4.453 5.684 1.00 87.00 86 GLY A N 1
ATOM 693 C CA . GLY A 1 86 ? 7.328 3.557 4.974 1.00 87.00 86 GLY A CA 1
ATOM 694 C C . GLY A 1 86 ? 7.520 3.411 3.485 1.00 87.00 86 GLY A C 1
ATOM 695 O O . GLY A 1 86 ? 7.195 2.365 2.934 1.00 87.00 86 GLY A O 1
ATOM 696 N N . LEU A 1 87 ? 8.161 4.388 2.855 1.00 86.94 87 LEU A N 1
ATOM 697 C CA . LEU A 1 87 ? 8.571 4.314 1.451 1.00 86.94 87 LEU A CA 1
ATOM 698 C C . LEU A 1 87 ? 10.088 4.148 1.290 1.00 86.94 87 LEU A C 1
ATOM 700 O O . LEU A 1 87 ? 10.636 4.374 0.212 1.00 86.94 87 LEU A O 1
ATOM 704 N N . THR A 1 88 ? 10.769 3.775 2.376 1.00 81.94 88 THR A N 1
ATOM 705 C CA . THR A 1 88 ? 12.201 3.444 2.385 1.00 81.94 88 THR A CA 1
ATOM 706 C C . THR A 1 88 ? 12.452 1.942 2.423 1.00 81.94 88 THR A C 1
ATOM 708 O O . THR A 1 88 ? 13.586 1.534 2.208 1.00 81.94 88 THR A O 1
ATOM 711 N N . ILE A 1 89 ? 11.425 1.116 2.677 1.00 68.88 89 ILE A N 1
ATOM 712 C CA . ILE A 1 89 ? 11.535 -0.347 2.641 1.00 68.88 89 ILE A CA 1
ATOM 713 C C . ILE A 1 89 ? 11.505 -0.797 1.180 1.00 68.88 89 ILE A C 1
ATOM 715 O O . ILE A 1 89 ? 10.438 -0.766 0.564 1.00 68.88 89 ILE A O 1
ATOM 719 N N . PRO A 1 90 ? 12.633 -1.249 0.603 1.00 68.25 90 PRO A N 1
ATOM 720 C CA . PRO A 1 90 ? 12.627 -1.667 -0.780 1.00 68.25 90 PRO A CA 1
ATOM 721 C C . PRO A 1 90 ? 11.982 -3.051 -0.882 1.00 68.25 90 PRO A C 1
ATOM 723 O O . PRO A 1 90 ? 12.498 -4.039 -0.358 1.00 68.25 90 PRO A O 1
ATOM 726 N N . THR A 1 91 ? 10.885 -3.152 -1.631 1.00 90.44 91 THR A N 1
ATOM 727 C CA . THR A 1 91 ? 10.497 -4.436 -2.241 1.00 90.44 91 THR A CA 1
ATOM 728 C C . THR A 1 91 ? 11.645 -4.936 -3.128 1.00 90.44 91 THR A C 1
ATOM 730 O O . THR A 1 91 ? 12.190 -6.010 -2.889 1.00 90.44 91 THR A O 1
ATOM 733 N N . PHE A 1 92 ? 12.052 -4.112 -4.101 1.00 93.25 92 PHE A N 1
ATOM 734 C CA . PHE A 1 92 ? 13.290 -4.194 -4.884 1.00 93.25 92 PHE A CA 1
ATOM 735 C C . PHE A 1 92 ? 13.586 -2.851 -5.574 1.00 93.25 92 PHE A C 1
ATOM 737 O O . PHE A 1 92 ? 12.673 -2.101 -5.900 1.00 93.25 92 PHE A O 1
ATOM 744 N N . CYS A 1 93 ? 14.837 -2.546 -5.877 1.00 93.12 93 CYS A N 1
ATOM 745 C CA . CYS A 1 93 ? 15.230 -1.490 -6.802 1.00 93.12 93 CYS A CA 1
ATOM 746 C C . CYS A 1 93 ? 15.370 -2.074 -8.207 1.00 93.12 93 CYS A C 1
ATOM 748 O O . CYS A 1 93 ? 15.912 -3.164 -8.373 1.00 93.12 93 CYS A O 1
ATOM 750 N N . MET A 1 94 ? 14.877 -1.355 -9.216 1.00 95.81 94 MET A N 1
ATOM 751 C CA . MET A 1 94 ? 15.083 -1.729 -10.612 1.00 95.81 94 MET A CA 1
ATOM 752 C C . MET A 1 94 ? 15.979 -0.709 -11.299 1.00 95.81 94 MET A C 1
ATOM 754 O O . MET A 1 94 ? 15.717 0.493 -11.249 1.00 95.81 94 MET A O 1
ATOM 758 N N . GLU A 1 95 ? 17.003 -1.199 -11.981 1.00 95.62 95 GLU A N 1
ATOM 759 C CA . GLU A 1 95 ? 17.875 -0.395 -12.826 1.00 95.62 95 GLU A CA 1
ATOM 760 C C . GLU A 1 95 ? 17.727 -0.850 -14.272 1.00 95.62 95 GLU A C 1
ATOM 762 O O . GLU A 1 95 ? 17.834 -2.036 -14.578 1.00 95.62 95 GLU A O 1
ATOM 767 N N . ILE A 1 96 ? 17.459 0.099 -15.171 1.00 96.62 96 ILE A N 1
ATOM 768 C CA . ILE A 1 96 ? 17.363 -0.168 -16.606 1.00 96.62 96 ILE A CA 1
ATOM 769 C C . ILE A 1 96 ? 18.588 0.436 -17.290 1.00 96.62 96 ILE A C 1
ATOM 771 O O . ILE A 1 96 ? 18.716 1.663 -17.350 1.00 96.62 96 ILE A O 1
ATOM 775 N N . SER A 1 97 ? 19.444 -0.401 -17.865 1.00 95.56 97 SER A N 1
ATOM 776 C CA . SER A 1 97 ? 20.659 0.006 -18.583 1.00 95.56 97 SER A CA 1
ATOM 777 C C . SER A 1 97 ? 20.648 -0.499 -20.029 1.00 95.56 97 SER A C 1
ATOM 779 O O . SER A 1 97 ? 20.000 -1.495 -20.343 1.00 95.56 97 SER A O 1
ATOM 781 N N . MET A 1 98 ? 21.311 0.224 -20.937 1.00 93.38 98 MET A N 1
ATOM 782 C CA . MET A 1 98 ? 21.492 -0.219 -22.324 1.00 93.38 98 MET A CA 1
ATOM 783 C C . MET A 1 98 ? 22.714 -1.138 -22.395 1.00 93.38 98 MET A C 1
ATOM 785 O O . MET A 1 98 ? 23.764 -0.805 -21.851 1.00 93.38 98 MET A O 1
ATOM 789 N N . THR A 1 99 ? 22.574 -2.285 -23.047 1.00 91.06 99 THR A N 1
ATOM 790 C CA . THR A 1 99 ? 23.643 -3.262 -23.259 1.00 91.06 99 THR A CA 1
ATOM 791 C C . THR A 1 99 ? 24.354 -3.022 -24.588 1.00 91.06 99 THR A C 1
ATOM 793 O O . THR A 1 99 ? 23.788 -2.425 -25.505 1.00 91.06 99 THR A O 1
ATOM 796 N N . ASP A 1 100 ? 25.576 -3.545 -24.723 1.00 89.69 100 ASP A N 1
ATOM 797 C CA . ASP A 1 100 ? 26.414 -3.382 -25.924 1.00 89.69 100 ASP A CA 1
ATOM 798 C C . ASP A 1 100 ? 25.753 -3.897 -27.215 1.00 89.69 100 ASP A C 1
ATOM 800 O O . ASP A 1 100 ? 26.047 -3.417 -28.306 1.00 89.69 100 ASP A O 1
ATOM 804 N N . ASP A 1 101 ? 24.821 -4.852 -27.109 1.00 87.81 101 ASP A N 1
ATOM 805 C CA . ASP A 1 101 ? 24.042 -5.362 -28.244 1.00 87.81 101 ASP A CA 1
ATOM 806 C C . ASP A 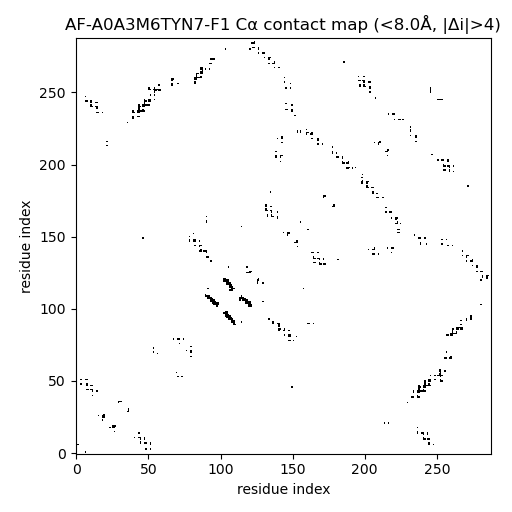1 101 ? 22.798 -4.516 -28.584 1.00 87.81 101 ASP A C 1
ATOM 808 O O . ASP A 1 101 ? 21.943 -4.957 -29.352 1.00 87.81 101 ASP A O 1
ATOM 812 N N . GLY A 1 102 ? 22.690 -3.304 -28.028 1.00 86.62 102 GLY A N 1
ATOM 813 C CA . GLY A 1 102 ? 21.678 -2.304 -28.379 1.00 86.62 102 GLY A CA 1
ATOM 814 C C . GLY A 1 102 ? 20.287 -2.543 -27.785 1.00 86.62 102 GLY A C 1
ATOM 815 O O . GLY A 1 102 ? 19.320 -1.922 -28.229 1.00 86.62 102 GLY A O 1
ATOM 816 N N . TYR A 1 103 ? 20.166 -3.440 -26.803 1.00 90.44 103 TYR A N 1
ATOM 817 C CA . TYR A 1 103 ? 18.926 -3.696 -26.063 1.00 90.44 103 TYR A CA 1
ATOM 818 C C . TYR A 1 103 ? 19.005 -3.123 -24.648 1.00 90.44 103 TYR A C 1
ATOM 820 O O . TYR A 1 103 ? 20.079 -2.792 -24.164 1.00 90.44 103 TYR A O 1
ATOM 828 N N . TYR A 1 104 ? 17.869 -3.027 -23.960 1.00 95.81 104 TYR A N 1
ATOM 829 C CA . TYR A 1 104 ? 17.854 -2.675 -22.541 1.00 95.81 104 TYR A CA 1
ATOM 830 C C . TYR A 1 104 ? 17.813 -3.928 -21.658 1.00 95.81 104 TYR A C 1
ATOM 832 O O . TYR A 1 104 ? 17.206 -4.942 -22.020 1.00 95.81 104 TYR A O 1
ATOM 840 N N . LEU A 1 105 ? 18.446 -3.852 -20.491 1.00 97.00 105 LEU A N 1
ATOM 841 C CA . LEU A 1 105 ? 18.421 -4.858 -19.435 1.00 97.00 105 LEU A CA 1
ATOM 842 C C . LEU A 1 105 ? 17.834 -4.233 -18.168 1.00 97.00 105 LEU A C 1
ATOM 844 O O . LEU A 1 105 ? 18.305 -3.186 -17.732 1.00 97.00 105 LEU A O 1
ATOM 848 N N . ALA A 1 106 ? 16.823 -4.877 -17.591 1.00 97.44 106 ALA A N 1
ATOM 849 C CA . ALA A 1 106 ? 16.279 -4.544 -16.282 1.00 97.44 106 ALA A CA 1
ATOM 850 C C . ALA A 1 106 ? 16.924 -5.446 -15.222 1.00 97.44 106 ALA A C 1
ATOM 852 O O . ALA A 1 106 ? 16.779 -6.669 -15.272 1.00 97.44 106 ALA A O 1
ATOM 853 N N . GLN A 1 107 ? 17.655 -4.850 -14.286 1.00 96.94 107 GLN A N 1
ATOM 854 C CA . GLN A 1 107 ? 18.269 -5.521 -13.142 1.00 96.94 107 GLN A CA 1
ATOM 855 C C . GLN A 1 107 ? 17.469 -5.217 -11.883 1.00 96.94 107 GLN A C 1
ATOM 857 O O . GLN A 1 107 ? 17.023 -4.088 -11.702 1.00 96.94 107 GLN A O 1
ATOM 862 N N . PHE A 1 108 ? 17.305 -6.214 -11.017 1.00 96.00 108 PHE A N 1
ATOM 863 C CA . PHE A 1 108 ? 16.477 -6.116 -9.822 1.00 96.00 108 PHE A CA 1
ATOM 864 C C . PHE A 1 108 ? 17.315 -6.438 -8.592 1.00 96.00 108 PHE A C 1
ATOM 866 O O . PHE A 1 108 ? 17.804 -7.561 -8.447 1.00 96.00 108 PHE A O 1
ATOM 873 N N . THR A 1 109 ? 17.465 -5.470 -7.700 1.00 93.56 109 THR A N 1
ATOM 874 C CA . THR A 1 109 ? 18.280 -5.608 -6.494 1.00 93.56 109 THR A CA 1
ATOM 875 C C . THR A 1 109 ? 17.468 -5.335 -5.241 1.00 93.56 109 THR A C 1
ATOM 877 O O . THR A 1 109 ? 16.502 -4.583 -5.258 1.00 93.56 109 THR A O 1
ATOM 880 N N . ARG A 1 110 ? 17.845 -5.939 -4.122 1.00 90.81 110 ARG A N 1
ATOM 881 C CA . ARG A 1 110 ? 17.316 -5.617 -2.798 1.00 90.81 110 ARG A CA 1
ATOM 882 C C . ARG A 1 110 ? 18.471 -5.678 -1.818 1.00 90.81 110 ARG A C 1
ATOM 884 O O . ARG A 1 110 ? 19.250 -6.622 -1.858 1.00 90.81 110 ARG A O 1
ATOM 891 N N . GLU A 1 111 ? 18.610 -4.648 -0.984 1.00 86.38 111 GLU A N 1
ATOM 892 C CA . GLU A 1 111 ? 19.667 -4.591 0.041 1.00 86.38 111 GLU A CA 1
ATOM 893 C C . GLU A 1 111 ? 21.085 -4.813 -0.541 1.00 86.38 111 GLU A C 1
ATOM 895 O O . GLU A 1 111 ? 21.959 -5.384 0.096 1.00 86.38 111 GLU A O 1
ATOM 900 N N . GLY A 1 112 ? 21.319 -4.360 -1.780 1.00 85.31 112 GLY A N 1
ATOM 901 C CA . GLY A 1 112 ? 22.606 -4.499 -2.475 1.00 85.31 112 GLY A CA 1
ATOM 902 C C . GLY A 1 112 ? 22.855 -5.859 -3.142 1.00 85.31 112 GLY A C 1
ATOM 903 O O . GLY A 1 112 ? 23.900 -6.037 -3.766 1.00 85.31 112 GLY A O 1
ATOM 904 N N . HIS A 1 113 ? 21.908 -6.794 -3.066 1.00 90.19 113 HIS A N 1
ATOM 905 C CA . HIS A 1 113 ? 22.010 -8.132 -3.653 1.00 90.19 113 HIS A CA 1
ATOM 906 C C . HIS A 1 113 ? 21.009 -8.334 -4.795 1.00 90.19 113 HIS A C 1
ATOM 908 O O . HIS A 1 113 ? 20.014 -7.616 -4.889 1.00 90.19 113 HIS A O 1
ATOM 914 N N . GLU A 1 114 ? 21.273 -9.298 -5.685 1.00 93.50 114 GLU A N 1
ATOM 915 C CA . GLU A 1 114 ? 20.322 -9.680 -6.736 1.00 93.50 114 GLU A CA 1
ATOM 916 C C . GLU A 1 114 ? 19.043 -10.233 -6.094 1.00 93.50 114 GLU A C 1
ATOM 918 O O . GLU A 1 114 ? 19.086 -11.225 -5.376 1.00 93.50 114 GLU A O 1
ATOM 923 N N . PHE A 1 115 ? 17.906 -9.595 -6.375 1.00 91.75 115 PHE A N 1
ATOM 924 C CA . PHE A 1 115 ? 16.597 -10.031 -5.882 1.00 91.75 115 PHE A CA 1
ATOM 925 C C . PHE A 1 115 ? 15.943 -11.046 -6.828 1.00 91.75 115 PHE A C 1
ATOM 927 O O . PHE A 1 115 ? 15.207 -11.951 -6.425 1.00 91.75 115 PHE A O 1
ATOM 934 N N . ARG A 1 116 ? 16.197 -10.885 -8.130 1.00 93.62 116 ARG A N 1
ATOM 935 C CA . ARG A 1 116 ? 15.749 -11.802 -9.178 1.00 93.62 116 ARG A CA 1
ATOM 936 C C . ARG A 1 116 ? 16.636 -11.682 -10.420 1.00 93.62 116 ARG A C 1
ATOM 938 O O . ARG A 1 116 ? 17.223 -10.617 -10.631 1.00 93.62 116 ARG A O 1
ATOM 945 N N . PRO A 1 117 ? 16.649 -12.714 -11.286 1.00 95.69 117 PRO A N 1
ATOM 946 C CA . PRO A 1 117 ? 17.417 -12.675 -12.518 1.00 95.69 117 PRO A CA 1
ATOM 947 C C . PRO A 1 117 ? 17.062 -11.453 -13.383 1.00 95.69 117 PRO A C 1
ATOM 949 O O . PRO A 1 117 ? 15.872 -11.132 -13.517 1.00 95.69 117 PRO A O 1
ATOM 952 N N . PRO A 1 118 ? 18.061 -10.795 -14.000 1.00 95.94 118 PRO A N 1
ATOM 953 C CA . PRO A 1 118 ? 17.830 -9.686 -14.915 1.00 95.94 118 PRO A CA 1
ATOM 954 C C . PRO A 1 118 ? 16.953 -10.077 -16.108 1.00 95.94 118 PRO A C 1
ATOM 956 O O . PRO A 1 118 ? 17.076 -11.173 -16.659 1.00 95.94 118 PRO A O 1
ATOM 959 N N . ILE A 1 119 ? 16.105 -9.152 -16.557 1.00 97.25 119 ILE A N 1
ATOM 960 C CA . ILE A 1 119 ? 15.214 -9.356 -17.703 1.00 97.25 119 ILE A CA 1
ATOM 961 C C . ILE A 1 119 ? 15.688 -8.498 -18.864 1.00 97.25 119 ILE A C 1
ATOM 963 O O . ILE A 1 119 ? 15.842 -7.282 -18.753 1.00 97.25 119 ILE A O 1
ATOM 967 N N . LYS A 1 120 ? 15.894 -9.134 -20.015 1.00 96.56 120 LYS A N 1
ATOM 968 C CA . LYS A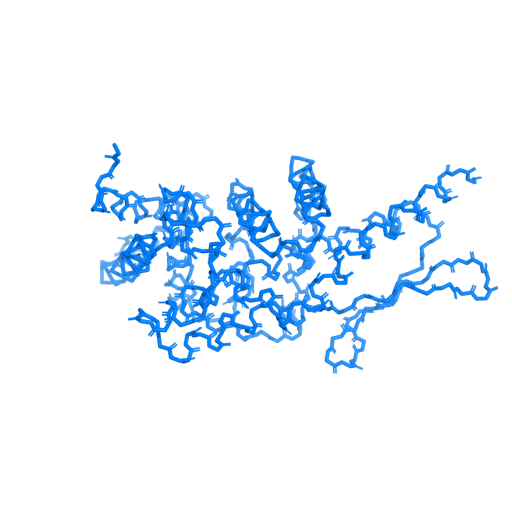 1 120 ? 16.257 -8.424 -21.235 1.00 96.56 120 LYS A CA 1
ATOM 969 C C . LYS A 1 120 ? 15.013 -7.944 -21.972 1.00 96.56 120 LYS A C 1
ATOM 971 O O . LYS A 1 120 ? 14.171 -8.743 -22.374 1.00 96.56 120 LYS A O 1
ATOM 976 N N . LEU A 1 121 ? 14.934 -6.643 -22.212 1.00 96.50 121 LEU A N 1
ATOM 977 C CA . LEU A 1 121 ? 13.770 -5.955 -22.768 1.00 96.50 121 LEU A CA 1
ATOM 978 C C . LEU A 1 121 ? 13.782 -6.000 -24.304 1.00 96.50 121 LEU A C 1
ATOM 980 O O . LEU A 1 121 ? 13.870 -4.976 -24.978 1.00 96.50 121 LEU A O 1
ATOM 984 N N . LYS A 1 122 ? 13.772 -7.217 -24.867 1.00 94.25 122 LYS A N 1
ATOM 985 C CA . LYS A 1 122 ? 13.804 -7.444 -26.326 1.00 94.25 122 LYS A CA 1
ATOM 986 C C . LYS A 1 122 ? 12.428 -7.465 -26.980 1.00 94.25 122 LYS A C 1
ATOM 988 O O . LYS A 1 122 ? 12.326 -7.215 -28.175 1.00 94.25 122 LYS A O 1
ATOM 993 N N . THR A 1 123 ? 11.399 -7.840 -26.231 1.00 95.56 123 THR A N 1
ATOM 994 C CA . THR A 1 123 ? 10.049 -8.082 -26.746 1.00 95.56 123 THR A CA 1
ATOM 995 C C . THR A 1 123 ? 9.031 -7.305 -25.927 1.00 95.56 123 THR A C 1
ATOM 997 O O . THR A 1 123 ? 9.262 -7.025 -24.751 1.00 95.56 123 THR A O 1
ATOM 1000 N N . VAL A 1 124 ? 7.878 -7.010 -26.532 1.00 96.00 124 VAL A N 1
ATOM 1001 C CA . VAL A 1 124 ? 6.750 -6.380 -25.831 1.00 96.00 124 VAL A CA 1
ATOM 1002 C C . VAL A 1 124 ? 6.336 -7.194 -24.603 1.00 96.00 124 VAL A C 1
ATOM 1004 O O . VAL A 1 124 ? 6.178 -6.620 -23.535 1.00 96.00 124 VAL A O 1
ATOM 1007 N N . ALA A 1 125 ? 6.274 -8.526 -24.710 1.00 96.44 125 ALA A N 1
ATOM 1008 C CA . ALA A 1 125 ? 5.927 -9.393 -23.582 1.00 96.44 125 ALA A CA 1
ATOM 1009 C C . ALA A 1 125 ? 6.911 -9.271 -22.400 1.00 96.44 125 ALA A C 1
ATOM 1011 O O . ALA A 1 125 ? 6.488 -9.205 -21.251 1.00 96.44 125 ALA A O 1
ATOM 1012 N N . ALA A 1 126 ? 8.223 -9.192 -22.665 1.00 97.00 126 ALA A N 1
ATOM 1013 C CA . ALA A 1 126 ? 9.222 -9.010 -21.608 1.00 97.00 126 ALA A CA 1
ATOM 1014 C C . ALA A 1 126 ? 9.103 -7.639 -20.923 1.00 97.00 126 ALA A C 1
ATOM 1016 O O . ALA A 1 126 ? 9.321 -7.523 -19.716 1.00 97.00 126 ALA A O 1
ATOM 1017 N N . ILE A 1 127 ? 8.758 -6.604 -21.693 1.00 97.56 127 ILE A N 1
ATOM 1018 C CA . ILE A 1 127 ? 8.552 -5.247 -21.180 1.00 97.56 127 ILE A CA 1
ATOM 1019 C C . ILE A 1 127 ? 7.263 -5.172 -20.359 1.00 97.56 127 ILE A C 1
ATOM 1021 O O . ILE A 1 127 ? 7.282 -4.599 -19.273 1.00 97.56 127 ILE A O 1
ATOM 1025 N N . ASP A 1 128 ? 6.180 -5.796 -20.821 1.00 97.12 128 ASP A N 1
ATOM 1026 C CA . ASP A 1 128 ? 4.896 -5.826 -20.113 1.00 97.12 128 ASP A CA 1
ATOM 1027 C C . ASP A 1 128 ? 5.015 -6.550 -18.777 1.00 97.12 128 ASP A C 1
ATOM 1029 O O . ASP A 1 128 ? 4.676 -5.979 -17.744 1.00 97.12 128 ASP A O 1
ATOM 1033 N N . TYR A 1 129 ? 5.635 -7.730 -18.771 1.00 97.25 129 TYR A N 1
ATOM 1034 C CA . TYR A 1 129 ? 5.925 -8.450 -17.534 1.00 97.25 129 TYR A CA 1
ATOM 1035 C C . TYR A 1 129 ? 6.796 -7.622 -16.569 1.00 97.25 129 TYR A C 1
ATOM 1037 O O . TYR A 1 129 ? 6.502 -7.512 -15.380 1.00 97.25 129 TYR A O 1
ATOM 1045 N N . THR A 1 130 ? 7.835 -6.949 -17.079 1.00 97.75 130 THR A N 1
ATOM 1046 C CA . THR A 1 130 ? 8.675 -6.055 -16.260 1.00 97.75 130 THR A CA 1
ATOM 1047 C C . THR A 1 130 ? 7.885 -4.860 -15.710 1.00 97.75 130 THR A C 1
ATOM 1049 O O . THR A 1 130 ? 8.113 -4.432 -14.579 1.00 97.75 130 THR A O 1
ATOM 1052 N N . SER A 1 131 ? 6.916 -4.352 -16.473 1.00 98.00 131 SER A N 1
ATOM 1053 C CA . SER A 1 131 ? 6.037 -3.255 -16.060 1.00 98.00 131 SER A CA 1
ATOM 1054 C C . SER A 1 131 ? 5.076 -3.703 -14.961 1.00 98.00 131 SER A C 1
ATOM 1056 O O . SER A 1 131 ? 4.918 -2.989 -13.973 1.00 98.00 131 SER A O 1
ATOM 1058 N N . PHE A 1 132 ? 4.499 -4.904 -15.062 1.00 98.00 132 PHE A N 1
ATOM 1059 C CA . PHE A 1 132 ? 3.631 -5.450 -14.017 1.00 98.00 132 PHE A CA 1
ATOM 1060 C C . PHE A 1 132 ? 4.382 -5.723 -12.710 1.00 98.00 132 PHE A C 1
ATOM 1062 O O . PHE A 1 132 ? 3.854 -5.430 -11.639 1.00 98.00 132 PHE A O 1
ATOM 1069 N N . LEU A 1 133 ? 5.643 -6.160 -12.769 1.00 97.62 133 LEU A N 1
ATOM 1070 C CA . LEU A 1 133 ? 6.494 -6.258 -11.576 1.00 97.62 133 LEU A CA 1
ATOM 1071 C C . LEU A 1 133 ? 6.725 -4.898 -10.921 1.00 97.62 133 LEU A C 1
ATOM 1073 O O . LEU A 1 133 ? 6.665 -4.767 -9.697 1.00 97.62 133 LEU A O 1
ATOM 1077 N N . GLN A 1 134 ? 6.980 -3.877 -11.738 1.00 97.44 134 GLN A N 1
ATOM 1078 C CA . GLN A 1 134 ? 7.174 -2.516 -11.260 1.00 97.44 134 GLN A CA 1
ATOM 1079 C C . GLN A 1 134 ? 5.896 -1.961 -10.615 1.00 97.44 134 GLN A C 1
ATOM 1081 O O . GLN A 1 134 ? 5.958 -1.318 -9.568 1.00 97.44 134 GLN A O 1
ATOM 1086 N N . TYR A 1 135 ? 4.733 -2.263 -11.194 1.00 98.06 135 TYR A N 1
ATOM 1087 C CA . TYR A 1 135 ? 3.427 -1.934 -10.629 1.00 98.06 135 TYR A CA 1
ATOM 1088 C C . TYR A 1 135 ? 3.165 -2.661 -9.310 1.00 98.06 135 TYR A C 1
ATOM 1090 O O . TYR A 1 135 ? 2.775 -2.022 -8.336 1.00 98.06 135 TYR A O 1
ATOM 1098 N N . ALA A 1 136 ? 3.435 -3.965 -9.245 1.00 97.88 136 ALA A N 1
ATOM 1099 C CA . ALA A 1 136 ? 3.294 -4.755 -8.026 1.00 97.88 136 ALA A CA 1
ATOM 1100 C C . ALA A 1 136 ? 4.141 -4.181 -6.888 1.00 97.88 136 ALA A C 1
ATOM 1102 O O . ALA A 1 136 ? 3.652 -3.996 -5.779 1.00 97.88 136 ALA A O 1
ATOM 1103 N N . SER A 1 137 ? 5.385 -3.812 -7.188 1.00 97.00 137 SER A N 1
ATOM 1104 C CA . SER A 1 137 ? 6.296 -3.152 -6.254 1.00 97.00 137 SER A CA 1
ATOM 1105 C C . SER A 1 137 ? 5.729 -1.854 -5.674 1.00 97.00 137 SER A C 1
ATOM 1107 O O . SER A 1 137 ? 5.733 -1.676 -4.457 1.00 97.00 137 SER A O 1
ATOM 1109 N N . ILE A 1 138 ? 5.186 -0.982 -6.528 1.00 97.19 138 ILE A N 1
ATOM 1110 C CA . ILE A 1 138 ? 4.557 0.282 -6.118 1.00 97.19 138 ILE A CA 1
ATOM 1111 C C . ILE A 1 138 ? 3.339 0.022 -5.222 1.00 97.19 138 ILE A C 1
ATOM 1113 O O . ILE A 1 138 ? 3.187 0.662 -4.182 1.00 97.19 138 ILE A O 1
ATOM 1117 N N . VAL A 1 139 ? 2.475 -0.920 -5.608 1.00 97.75 139 VAL A N 1
ATOM 1118 C CA . VAL A 1 139 ? 1.249 -1.240 -4.863 1.00 97.75 139 VAL A CA 1
ATOM 1119 C C . VAL A 1 139 ? 1.582 -1.853 -3.499 1.00 97.75 139 VAL A C 1
ATOM 1121 O O . VAL A 1 139 ? 1.009 -1.438 -2.493 1.00 97.75 139 VAL A O 1
ATOM 1124 N N . VAL A 1 140 ? 2.536 -2.787 -3.434 1.00 97.12 140 VAL A N 1
ATOM 1125 C CA . VAL A 1 140 ? 2.965 -3.420 -2.176 1.00 97.12 140 VAL A CA 1
ATOM 1126 C C . VAL A 1 140 ? 3.587 -2.402 -1.219 1.00 97.12 140 VAL A C 1
ATOM 1128 O O . VAL A 1 140 ? 3.253 -2.416 -0.036 1.00 97.12 140 VAL A O 1
ATOM 1131 N N . GLU A 1 141 ? 4.429 -1.484 -1.701 1.00 95.69 141 GLU A N 1
ATOM 1132 C CA . GLU A 1 141 ? 4.986 -0.416 -0.854 1.00 95.69 141 GLU A CA 1
ATOM 1133 C C . GLU A 1 141 ? 3.913 0.568 -0.378 1.00 95.69 141 GLU A C 1
ATOM 1135 O O . GLU A 1 141 ? 3.946 0.989 0.776 1.00 95.69 141 GLU A O 1
ATOM 1140 N N . GLY A 1 142 ? 2.902 0.855 -1.204 1.00 96.06 142 GLY A N 1
ATOM 1141 C CA . GLY A 1 142 ? 1.721 1.604 -0.773 1.00 96.06 142 GLY A CA 1
ATOM 1142 C C . GLY A 1 142 ? 0.973 0.917 0.377 1.00 96.06 142 GLY A C 1
ATOM 1143 O O . GLY A 1 142 ? 0.592 1.576 1.340 1.00 96.06 142 GLY A O 1
ATOM 1144 N N . VAL A 1 143 ? 0.803 -0.408 0.329 1.00 95.88 143 VAL A N 1
ATOM 1145 C CA . VAL A 1 143 ? 0.163 -1.170 1.420 1.00 95.88 143 VAL A CA 1
ATOM 1146 C C . VAL A 1 143 ? 1.033 -1.216 2.678 1.00 95.88 143 VAL A C 1
ATOM 1148 O O . VAL A 1 143 ? 0.508 -1.057 3.780 1.00 95.88 143 VAL A O 1
ATOM 1151 N N . LEU A 1 144 ? 2.350 -1.396 2.539 1.00 94.50 144 LEU A N 1
ATOM 1152 C CA . LEU A 1 144 ? 3.286 -1.356 3.668 1.00 94.50 144 LEU A CA 1
ATOM 1153 C C . LEU A 1 144 ? 3.263 0.004 4.368 1.00 94.50 144 LEU A C 1
ATOM 1155 O O . LEU A 1 144 ? 3.210 0.046 5.596 1.00 94.50 144 LEU A O 1
ATOM 1159 N N . LEU A 1 145 ? 3.233 1.098 3.603 1.00 94.94 145 LEU A N 1
ATOM 1160 C CA . LEU A 1 145 ? 3.088 2.445 4.146 1.00 94.94 145 LEU A CA 1
ATOM 1161 C C . LEU A 1 145 ? 1.802 2.579 4.966 1.00 94.94 145 LEU A C 1
ATOM 1163 O O . LEU A 1 145 ? 1.843 3.093 6.076 1.00 94.94 145 LEU A O 1
ATOM 1167 N N . VAL A 1 146 ? 0.673 2.082 4.459 1.00 94.94 146 VAL A N 1
ATOM 1168 C CA . VAL A 1 146 ? -0.608 2.128 5.181 1.00 94.94 146 VAL A CA 1
ATOM 1169 C C . VAL A 1 146 ? -0.561 1.278 6.456 1.00 94.94 146 VAL A C 1
ATOM 1171 O O . VAL A 1 146 ? -1.052 1.703 7.495 1.00 94.94 146 VAL A O 1
ATOM 1174 N N . ALA A 1 147 ? 0.066 0.100 6.432 1.00 94.25 147 ALA A N 1
ATOM 1175 C CA . ALA A 1 147 ? 0.250 -0.699 7.646 1.00 94.25 147 ALA A CA 1
ATOM 1176 C C . ALA A 1 147 ? 1.092 0.052 8.690 1.00 94.25 147 ALA A C 1
ATOM 1178 O O . ALA A 1 147 ? 0.743 0.116 9.871 1.00 94.25 147 ALA A O 1
ATOM 1179 N N . GLN A 1 148 ? 2.152 0.711 8.234 1.00 93.69 148 GLN A N 1
ATOM 1180 C CA . GLN A 1 148 ? 2.975 1.567 9.071 1.00 93.69 148 GLN A CA 1
ATOM 1181 C C . GLN A 1 148 ? 2.317 2.881 9.461 1.00 93.69 148 GLN A C 1
ATOM 1183 O O . GLN A 1 148 ? 2.790 3.473 10.420 1.00 93.69 148 GLN A O 1
ATOM 1188 N N . ALA A 1 149 ? 1.257 3.318 8.785 1.00 94.44 149 ALA A N 1
ATOM 1189 C CA . ALA A 1 149 ? 0.327 4.383 9.171 1.00 94.44 149 ALA A CA 1
ATOM 1190 C C . ALA A 1 149 ? -0.778 3.888 10.140 1.00 94.44 149 ALA A C 1
ATOM 1192 O O . ALA A 1 149 ? -1.296 4.674 10.925 1.00 94.44 149 ALA A O 1
ATOM 1193 N N . ALA A 1 150 ? -0.951 2.568 10.292 1.00 93.12 150 ALA A N 1
ATOM 1194 C CA . ALA A 1 150 ? -1.885 1.952 11.249 1.00 93.12 150 ALA A CA 1
ATOM 1195 C C . ALA A 1 150 ? -1.288 1.426 12.570 1.00 93.12 150 ALA A C 1
ATOM 1197 O O . ALA A 1 150 ? -2.012 0.901 13.410 1.00 93.12 150 ALA A O 1
ATOM 1198 N N . GLY A 1 151 ? 0.026 1.458 12.761 1.00 91.50 151 GLY A N 1
ATOM 1199 C CA . GLY A 1 151 ? 0.671 0.943 13.986 1.00 91.50 151 GLY A CA 1
ATOM 1200 C C . GLY A 1 151 ? 1.779 -0.048 13.722 1.00 91.50 151 GLY A C 1
ATOM 1201 O O . GLY A 1 151 ? 2.515 -0.395 14.639 1.00 91.50 151 GLY A O 1
ATOM 1202 N N . ILE A 1 152 ? 1.857 -0.545 12.492 1.00 90.88 152 ILE A N 1
ATOM 1203 C CA . ILE A 1 152 ? 2.245 -1.928 12.280 1.00 90.88 152 ILE A CA 1
ATOM 1204 C C . ILE A 1 152 ? 3.547 -1.976 11.502 1.00 90.88 152 ILE A C 1
ATOM 1206 O O . ILE A 1 152 ? 3.612 -1.656 10.314 1.00 90.88 152 ILE A O 1
ATOM 1210 N N . GLU A 1 153 ? 4.595 -2.414 12.188 1.00 88.25 153 GLU A N 1
ATOM 1211 C CA . GLU A 1 153 ? 5.864 -2.734 11.559 1.00 88.25 153 GLU A CA 1
ATOM 1212 C C . GLU A 1 153 ? 5.798 -4.143 10.963 1.00 88.25 153 GLU A C 1
ATOM 1214 O O . GLU A 1 153 ? 5.776 -5.152 11.668 1.00 88.25 153 GLU A O 1
ATOM 1219 N N . ILE A 1 154 ? 5.750 -4.210 9.634 1.00 82.19 154 ILE A N 1
ATOM 1220 C CA . ILE A 1 154 ? 5.770 -5.469 8.894 1.00 82.19 154 ILE A CA 1
ATOM 1221 C C . ILE A 1 154 ? 7.210 -5.752 8.460 1.00 82.19 154 ILE A C 1
ATOM 1223 O O . ILE A 1 154 ? 7.720 -5.146 7.518 1.00 82.19 154 ILE A O 1
ATOM 1227 N N . SER A 1 155 ? 7.858 -6.698 9.140 1.00 81.69 155 SER A N 1
ATOM 1228 C CA . SER A 1 155 ? 9.163 -7.233 8.744 1.00 81.69 155 SER A CA 1
ATOM 1229 C C . SER A 1 155 ? 8.980 -8.555 8.003 1.00 81.69 155 SER A C 1
ATOM 1231 O O . SER A 1 155 ? 8.414 -9.509 8.540 1.00 81.69 155 SER A O 1
ATOM 1233 N N . VAL A 1 156 ? 9.443 -8.617 6.751 1.00 84.88 156 VAL A N 1
ATOM 1234 C CA . VAL A 1 156 ? 9.281 -9.794 5.885 1.00 84.88 156 VAL A CA 1
ATOM 1235 C C . VAL A 1 156 ? 10.611 -10.281 5.338 1.00 84.88 156 VAL A C 1
ATOM 1237 O O . VAL A 1 156 ? 11.451 -9.498 4.887 1.00 84.88 156 VAL A O 1
ATOM 1240 N N . SER A 1 157 ? 10.770 -11.605 5.315 1.00 88.38 157 SER A N 1
ATOM 1241 C CA . SER A 1 157 ? 11.893 -12.246 4.637 1.00 88.38 157 SER A CA 1
ATOM 1242 C C . SER A 1 157 ? 11.862 -11.965 3.133 1.00 88.38 157 SER A C 1
ATOM 1244 O O . SER A 1 157 ? 10.806 -11.696 2.551 1.00 88.38 157 SER A O 1
ATOM 1246 N N . GLU A 1 158 ? 13.018 -12.079 2.480 1.00 89.62 158 GLU A N 1
ATOM 1247 C CA . GLU A 1 158 ? 13.139 -11.911 1.029 1.00 89.62 158 GLU A CA 1
ATOM 1248 C C . GLU A 1 158 ? 12.176 -12.828 0.260 1.00 89.62 158 GLU A C 1
ATOM 1250 O O . GLU A 1 158 ? 11.439 -12.363 -0.607 1.00 89.62 158 GLU A O 1
ATOM 1255 N N . GLY A 1 159 ? 12.096 -14.108 0.645 1.00 91.31 159 GLY A N 1
ATOM 1256 C CA . GLY A 1 159 ? 11.183 -15.070 0.024 1.00 91.31 159 GLY A CA 1
ATOM 1257 C C . GLY A 1 159 ? 9.699 -14.734 0.216 1.00 91.31 159 GLY A C 1
ATOM 1258 O O . GLY A 1 159 ? 8.885 -15.061 -0.646 1.00 91.31 159 GLY A O 1
ATOM 1259 N N . THR A 1 160 ? 9.325 -14.073 1.319 1.00 92.62 160 THR A N 1
ATOM 1260 C CA . THR A 1 160 ? 7.963 -13.536 1.515 1.00 92.62 160 THR A CA 1
ATOM 1261 C C . THR A 1 160 ? 7.702 -12.338 0.641 1.00 92.62 160 THR A C 1
ATOM 1263 O O . THR A 1 160 ? 6.688 -12.317 -0.047 1.00 92.62 160 THR A O 1
ATOM 1266 N N . MET A 1 161 ? 8.638 -11.401 0.567 1.00 93.94 161 MET A N 1
ATOM 1267 C CA . MET A 1 161 ? 8.478 -10.262 -0.325 1.00 93.94 161 MET A CA 1
ATOM 1268 C C . MET A 1 161 ? 8.370 -10.683 -1.791 1.00 93.94 161 MET A C 1
ATOM 1270 O O . MET A 1 161 ? 7.511 -10.183 -2.508 1.00 93.94 161 MET A O 1
ATOM 1274 N N . LYS A 1 162 ? 9.213 -11.621 -2.233 1.00 94.00 162 LYS A N 1
ATOM 1275 C CA . LYS A 1 162 ? 9.199 -12.121 -3.608 1.00 94.00 162 LYS A CA 1
ATOM 1276 C C . LYS A 1 162 ? 7.855 -12.748 -3.969 1.00 94.00 162 LYS A C 1
ATOM 1278 O O . LYS A 1 162 ? 7.278 -12.364 -4.980 1.00 94.00 162 LYS A O 1
ATOM 1283 N N . ALA A 1 163 ? 7.333 -13.623 -3.109 1.00 94.31 163 ALA A N 1
ATOM 1284 C CA . ALA A 1 163 ? 6.018 -14.225 -3.309 1.00 94.31 163 ALA A CA 1
ATOM 1285 C C . ALA A 1 163 ? 4.902 -13.168 -3.346 1.00 94.31 163 ALA A C 1
ATOM 1287 O O . ALA A 1 163 ? 4.094 -13.180 -4.264 1.00 94.31 163 ALA A O 1
ATOM 1288 N N . THR A 1 164 ? 4.908 -12.194 -2.425 1.00 96.50 164 THR A N 1
ATOM 1289 C CA . THR A 1 164 ? 3.923 -11.098 -2.433 1.00 96.50 164 THR A CA 1
ATOM 1290 C C . THR A 1 164 ? 3.961 -10.305 -3.741 1.00 96.50 164 THR A C 1
ATOM 1292 O O . THR A 1 164 ? 2.912 -9.956 -4.279 1.00 96.50 164 THR A O 1
ATOM 1295 N N . ILE A 1 165 ? 5.155 -10.010 -4.265 1.00 96.38 165 ILE A N 1
ATOM 1296 C CA . ILE A 1 165 ? 5.314 -9.298 -5.537 1.00 96.38 165 ILE A CA 1
ATOM 1297 C C . ILE A 1 165 ? 4.776 -10.129 -6.701 1.00 96.38 165 ILE A C 1
ATOM 1299 O O . ILE A 1 165 ? 4.042 -9.584 -7.516 1.00 96.38 165 ILE A O 1
ATOM 1303 N N . GLU A 1 166 ? 5.105 -11.419 -6.770 1.00 95.56 166 GLU A N 1
ATOM 1304 C CA . GLU A 1 166 ? 4.638 -12.326 -7.828 1.00 95.56 166 GLU A CA 1
ATOM 1305 C C . GLU A 1 166 ? 3.108 -12.500 -7.795 1.00 95.56 166 GLU A C 1
ATOM 1307 O O . GLU A 1 166 ? 2.448 -12.390 -8.825 1.00 95.56 166 GLU A O 1
ATOM 1312 N N . GLU A 1 167 ? 2.515 -12.675 -6.613 1.00 96.31 167 GLU A N 1
ATOM 1313 C CA . GLU A 1 167 ? 1.058 -12.764 -6.447 1.00 96.31 167 GLU A CA 1
ATOM 1314 C C . GLU A 1 167 ? 0.351 -11.457 -6.842 1.00 96.31 167 GLU A C 1
ATOM 1316 O O . GLU A 1 167 ? -0.682 -11.474 -7.515 1.00 96.31 167 GLU A O 1
ATOM 1321 N N . THR A 1 168 ? 0.919 -10.310 -6.455 1.00 97.75 168 THR A N 1
ATOM 1322 C CA . THR A 1 168 ? 0.359 -8.990 -6.787 1.00 97.75 168 THR A CA 1
ATOM 1323 C C . THR A 1 168 ? 0.488 -8.690 -8.279 1.00 97.75 168 THR A C 1
ATOM 1325 O O . THR A 1 168 ? -0.446 -8.164 -8.881 1.00 97.75 168 THR A O 1
ATOM 1328 N N . GLU A 1 169 ? 1.620 -9.044 -8.886 1.00 97.38 169 GLU A N 1
ATOM 1329 C CA . GLU A 1 169 ? 1.876 -8.912 -10.321 1.00 97.38 169 GLU A CA 1
ATOM 1330 C C . GLU A 1 169 ? 0.844 -9.696 -11.130 1.00 97.38 169 GLU A C 1
ATOM 1332 O O . GLU A 1 169 ? 0.142 -9.108 -11.953 1.00 97.38 169 GLU A O 1
ATOM 1337 N N . GLN A 1 170 ? 0.645 -10.972 -10.798 1.00 96.94 170 GLN A N 1
ATOM 1338 C CA . GLN A 1 170 ? -0.345 -11.816 -11.456 1.00 96.94 170 GLN A CA 1
ATOM 1339 C C . GLN A 1 170 ? -1.769 -11.259 -11.317 1.00 96.94 170 GLN A C 1
ATOM 1341 O O . GLN A 1 170 ? -2.583 -11.355 -12.241 1.00 96.94 170 GLN A O 1
ATOM 1346 N N . ALA A 1 171 ? -2.100 -10.669 -10.167 1.00 96.31 171 ALA A N 1
ATOM 1347 C CA . ALA A 1 171 ? -3.410 -10.072 -9.944 1.00 96.31 171 ALA A CA 1
ATOM 1348 C C . ALA A 1 171 ? -3.611 -8.762 -10.733 1.00 96.31 171 ALA A C 1
ATOM 1350 O O . ALA A 1 171 ? -4.722 -8.484 -11.192 1.00 96.31 171 ALA A O 1
ATOM 1351 N N . ILE A 1 172 ? -2.544 -7.982 -10.937 1.00 97.25 172 ILE A N 1
ATOM 1352 C CA . ILE A 1 172 ? -2.540 -6.803 -11.812 1.00 97.25 172 ILE A CA 1
ATOM 1353 C C . ILE A 1 172 ? -2.693 -7.229 -13.274 1.00 97.25 172 ILE A C 1
ATOM 1355 O O . ILE A 1 172 ? -3.543 -6.678 -13.978 1.00 97.25 172 ILE A O 1
ATOM 1359 N N . GLU A 1 173 ? -1.924 -8.220 -13.731 1.00 96.50 173 GLU A N 1
ATOM 1360 C CA . GLU A 1 173 ? -2.001 -8.750 -15.099 1.00 96.50 173 GLU A CA 1
ATOM 1361 C C . GLU A 1 173 ? -3.438 -9.175 -15.447 1.00 96.50 173 GLU A C 1
ATOM 1363 O O . GLU A 1 173 ? -3.966 -8.822 -16.502 1.00 96.50 173 GLU A O 1
ATOM 1368 N N . ASN A 1 174 ? -4.121 -9.835 -14.509 1.00 96.19 174 ASN A N 1
ATOM 1369 C CA . ASN A 1 174 ? -5.480 -10.344 -14.697 1.00 96.19 174 ASN A CA 1
ATOM 1370 C C . ASN A 1 174 ? -6.594 -9.288 -14.556 1.00 96.19 174 ASN A C 1
ATOM 1372 O O . ASN A 1 174 ? -7.772 -9.615 -14.716 1.00 96.19 174 ASN A O 1
ATOM 1376 N N . SER A 1 175 ? -6.267 -8.027 -14.251 1.00 96.25 175 SER A N 1
ATOM 1377 C CA . SER A 1 175 ? -7.256 -6.981 -13.969 1.00 96.25 175 SER A CA 1
ATOM 1378 C C . SER A 1 175 ? -7.004 -5.712 -14.777 1.00 96.25 175 SER A C 1
ATOM 1380 O O . SER A 1 175 ? -6.352 -4.774 -14.317 1.00 96.25 175 SER A O 1
ATOM 1382 N N . SER A 1 176 ? -7.606 -5.626 -15.967 1.00 95.62 176 SER A N 1
ATOM 1383 C CA . SER A 1 176 ? -7.543 -4.422 -16.814 1.00 95.62 176 SER A CA 1
ATOM 1384 C C . SER A 1 176 ? -8.016 -3.163 -16.080 1.00 95.62 176 SER A C 1
ATOM 1386 O O . SER A 1 176 ? -7.372 -2.120 -16.156 1.00 95.62 176 SER A O 1
ATOM 1388 N N . LYS A 1 177 ? -9.087 -3.278 -15.286 1.00 96.69 177 LYS A N 1
ATOM 1389 C CA . LYS A 1 177 ? -9.599 -2.184 -14.451 1.00 96.69 177 LYS A CA 1
ATOM 1390 C C . LYS A 1 177 ? -8.551 -1.682 -13.455 1.00 96.69 177 LYS A C 1
ATOM 1392 O O . LYS A 1 177 ? -8.440 -0.479 -13.235 1.00 96.69 177 LYS A O 1
ATOM 1397 N N . PHE A 1 178 ? -7.797 -2.583 -12.826 1.00 97.12 178 PHE A N 1
ATOM 1398 C CA . PHE A 1 178 ? -6.770 -2.168 -11.874 1.00 97.12 178 PHE A CA 1
ATOM 1399 C C . PHE A 1 178 ? -5.520 -1.631 -12.585 1.00 97.12 178 PHE A C 1
ATOM 1401 O O . PHE A 1 178 ? -4.941 -0.651 -12.128 1.00 97.12 178 PHE A O 1
ATOM 1408 N N . GLN A 1 179 ? -5.167 -2.159 -13.762 1.00 97.12 179 GLN A N 1
ATOM 1409 C CA . GLN A 1 179 ? -4.133 -1.554 -14.612 1.00 97.12 179 GLN A CA 1
ATOM 1410 C C . GLN A 1 179 ? -4.478 -0.102 -14.989 1.00 97.12 179 GLN A C 1
ATOM 1412 O O . GLN A 1 179 ? -3.607 0.765 -14.962 1.00 97.12 179 GLN A O 1
ATOM 1417 N N . GLU A 1 180 ? -5.743 0.195 -15.304 1.00 97.25 180 GLU A N 1
ATOM 1418 C CA . GLU A 1 180 ? -6.210 1.568 -15.552 1.00 97.25 180 GLU A CA 1
ATOM 1419 C C . GLU A 1 180 ? -6.078 2.464 -14.312 1.00 97.25 180 GLU A C 1
ATOM 1421 O O . GLU A 1 180 ? -5.637 3.610 -14.429 1.00 97.25 180 GLU A O 1
ATOM 1426 N N . ALA A 1 181 ? -6.397 1.943 -13.124 1.00 98.06 181 ALA A N 1
ATOM 1427 C CA . ALA A 1 181 ? -6.209 2.662 -11.864 1.00 98.06 181 ALA A CA 1
ATOM 1428 C C . ALA A 1 181 ? -4.730 3.014 -11.620 1.00 98.06 181 ALA A C 1
ATOM 1430 O O . ALA A 1 181 ? -4.412 4.159 -11.297 1.00 98.06 181 ALA A O 1
ATOM 1431 N N . ILE A 1 182 ? -3.812 2.074 -11.870 1.00 98.00 182 ILE A N 1
ATOM 1432 C CA . ILE A 1 182 ? -2.366 2.312 -11.751 1.00 98.00 182 ILE A CA 1
ATOM 1433 C C . ILE A 1 182 ? -1.901 3.368 -12.759 1.00 98.00 182 ILE A C 1
ATOM 1435 O O . ILE A 1 182 ? -1.186 4.295 -12.387 1.00 98.00 182 ILE A O 1
ATOM 1439 N N . LYS A 1 183 ? -2.352 3.308 -14.017 1.00 96.94 183 LYS A N 1
ATOM 1440 C CA . LYS A 1 183 ? -2.034 4.344 -15.019 1.00 96.94 183 LYS A CA 1
ATOM 1441 C C . LYS A 1 183 ? -2.528 5.727 -14.591 1.00 96.94 183 LYS A C 1
ATOM 1443 O O . LYS A 1 183 ? -1.801 6.712 -14.725 1.00 96.94 183 LYS A O 1
ATOM 1448 N N . LYS A 1 184 ? -3.740 5.810 -14.032 1.00 98.12 184 LYS A N 1
ATOM 1449 C CA . LYS A 1 184 ? -4.292 7.060 -13.493 1.00 98.12 184 LYS A CA 1
ATOM 1450 C C . LYS A 1 184 ? -3.460 7.587 -12.323 1.00 98.12 184 LYS A C 1
ATOM 1452 O O . LYS A 1 184 ? -3.202 8.792 -12.269 1.00 98.12 184 LYS A O 1
ATOM 1457 N N . PHE A 1 185 ? -3.018 6.701 -11.430 1.00 98.38 185 PHE A N 1
ATOM 1458 C CA . PHE A 1 185 ? -2.085 7.030 -10.355 1.00 98.38 185 PHE A CA 1
ATOM 1459 C C . PHE A 1 185 ? -0.780 7.618 -10.907 1.00 98.38 185 PHE A C 1
ATOM 1461 O O . PHE A 1 185 ? -0.433 8.735 -10.534 1.00 98.38 185 PHE A O 1
ATOM 1468 N N . ILE A 1 186 ? -0.105 6.931 -11.836 1.00 97.50 186 ILE A N 1
ATOM 1469 C CA . ILE A 1 186 ? 1.167 7.388 -12.428 1.00 97.50 186 ILE A CA 1
ATOM 1470 C C . ILE A 1 186 ? 0.995 8.750 -13.112 1.00 97.50 186 ILE A C 1
ATOM 1472 O O . ILE A 1 186 ? 1.804 9.656 -12.915 1.00 97.50 186 ILE A O 1
ATOM 1476 N N . SER A 1 187 ? -0.091 8.932 -13.867 1.00 97.38 187 SER A N 1
ATOM 1477 C CA . SER A 1 187 ? -0.409 10.207 -14.515 1.00 97.38 187 SER A CA 1
ATOM 1478 C C . SER A 1 187 ? -0.609 11.336 -13.497 1.00 97.38 187 SER A C 1
ATOM 1480 O O . SER A 1 187 ? -0.026 12.408 -13.650 1.00 97.38 187 SER A O 1
ATOM 1482 N N . SER A 1 188 ? -1.371 11.084 -12.428 1.00 97.94 188 SER A N 1
ATOM 1483 C CA . SER A 1 188 ? -1.629 12.069 -11.369 1.00 97.94 188 SER A CA 1
ATOM 1484 C C . SER A 1 188 ? -0.367 12.393 -10.566 1.00 97.94 188 SER A C 1
ATOM 1486 O O . SER A 1 188 ? -0.123 13.551 -10.239 1.00 97.94 188 SER A O 1
ATOM 1488 N N . TRP A 1 189 ? 0.471 11.389 -10.298 1.00 97.19 189 TRP A N 1
ATOM 1489 C CA . TRP A 1 189 ? 1.761 11.563 -9.637 1.00 97.19 189 TRP A CA 1
ATOM 1490 C C . TRP A 1 189 ? 2.711 12.446 -10.449 1.00 97.19 189 TRP A C 1
ATOM 1492 O O . TRP A 1 189 ? 3.336 13.352 -9.898 1.00 97.19 189 TRP A O 1
ATOM 1502 N N . ASN A 1 190 ? 2.821 12.201 -11.756 1.00 95.56 190 ASN A N 1
ATOM 1503 C CA . ASN A 1 190 ? 3.693 12.984 -12.631 1.00 95.56 190 ASN A CA 1
ATOM 1504 C C . ASN A 1 190 ? 3.169 14.417 -12.812 1.00 95.56 190 ASN A C 1
ATOM 1506 O O . ASN A 1 190 ? 3.954 15.361 -12.766 1.00 95.56 190 ASN A O 1
ATOM 1510 N N . ALA A 1 191 ? 1.849 14.593 -12.933 1.00 96.50 191 ALA A N 1
ATOM 1511 C CA . ALA A 1 191 ? 1.210 15.908 -13.044 1.00 96.50 191 ALA A CA 1
ATOM 1512 C C . ALA A 1 191 ? 1.343 16.774 -11.777 1.00 96.50 191 ALA A C 1
ATOM 1514 O O . ALA A 1 191 ? 1.193 17.991 -11.846 1.00 96.50 191 ALA A O 1
ATOM 1515 N N . ALA A 1 192 ? 1.635 16.169 -10.622 1.00 93.81 192 ALA A N 1
ATOM 1516 C CA . ALA A 1 192 ? 1.908 16.900 -9.390 1.00 93.81 192 ALA A CA 1
ATOM 1517 C C . ALA A 1 192 ? 3.248 17.661 -9.422 1.00 93.81 192 ALA A C 1
ATOM 1519 O O . ALA A 1 192 ? 3.470 18.511 -8.563 1.00 93.81 192 ALA A O 1
ATOM 1520 N N . GLU A 1 193 ? 4.150 17.363 -10.369 1.00 89.12 193 GLU A N 1
ATOM 1521 C CA . GLU A 1 193 ? 5.425 18.076 -10.573 1.00 89.12 193 GLU A CA 1
ATOM 1522 C C . GLU A 1 193 ? 6.254 18.249 -9.279 1.00 89.12 193 GLU A C 1
ATOM 1524 O O . GLU A 1 193 ? 6.851 19.291 -9.017 1.00 89.12 193 GLU A O 1
ATOM 1529 N N . GLY A 1 194 ? 6.273 17.218 -8.425 1.00 83.69 194 GLY A N 1
ATOM 1530 C CA . GLY A 1 194 ? 7.017 17.221 -7.157 1.00 83.69 194 GLY A CA 1
ATOM 1531 C C . GLY A 1 194 ? 6.301 17.887 -5.976 1.00 83.69 194 GLY A C 1
ATOM 1532 O O . GLY A 1 194 ? 6.855 17.936 -4.874 1.00 83.69 194 GLY A O 1
ATOM 1533 N N . LYS A 1 195 ? 5.061 18.363 -6.148 1.00 90.69 195 LYS A N 1
ATOM 1534 C CA . LYS A 1 195 ? 4.212 18.807 -5.034 1.00 90.69 195 LYS A CA 1
ATOM 1535 C C . LYS A 1 195 ? 3.811 17.599 -4.191 1.00 90.69 195 LYS A C 1
ATOM 1537 O O . LYS A 1 195 ? 2.910 16.842 -4.550 1.00 90.69 195 LYS A O 1
ATOM 1542 N N . ARG A 1 196 ? 4.475 17.433 -3.042 1.00 90.50 196 ARG A N 1
ATOM 1543 C CA . ARG A 1 196 ? 4.311 16.255 -2.170 1.00 90.50 196 ARG A CA 1
ATOM 1544 C C . ARG A 1 196 ? 2.864 15.985 -1.778 1.00 90.50 196 ARG A C 1
ATOM 1546 O O . ARG A 1 196 ? 2.463 14.833 -1.728 1.00 90.50 196 ARG A O 1
ATOM 1553 N N . TYR A 1 197 ? 2.079 17.027 -1.516 1.00 91.88 197 TYR A N 1
ATOM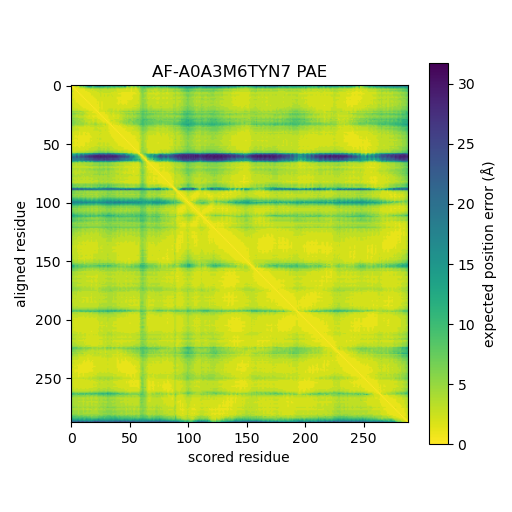 1554 C CA . TYR A 1 197 ? 0.677 16.866 -1.138 1.00 91.88 197 TYR A CA 1
ATOM 1555 C C . TYR A 1 197 ? -0.173 16.259 -2.265 1.00 91.88 197 TYR A C 1
ATOM 1557 O O . TYR A 1 197 ? -0.953 15.339 -2.027 1.00 91.88 197 TYR A O 1
ATOM 1565 N N . ASP A 1 198 ? 0.027 16.699 -3.507 1.00 93.94 198 ASP A N 1
ATOM 1566 C CA . ASP A 1 198 ? -0.685 16.148 -4.663 1.00 93.94 198 ASP A CA 1
ATOM 1567 C C . ASP A 1 198 ? -0.195 14.727 -5.007 1.00 93.94 198 ASP A C 1
ATOM 1569 O O . ASP A 1 198 ? -0.994 13.857 -5.357 1.00 93.94 198 ASP A O 1
ATOM 1573 N N . GLN A 1 199 ? 1.098 14.441 -4.816 1.00 95.19 199 GLN A N 1
ATOM 1574 C CA . GLN A 1 199 ? 1.649 13.081 -4.914 1.00 95.19 199 GLN A CA 1
ATOM 1575 C C . GLN A 1 199 ? 1.079 12.145 -3.839 1.00 95.19 199 GLN A C 1
ATOM 1577 O O . GLN A 1 199 ? 0.706 11.008 -4.134 1.00 95.19 199 GLN A O 1
ATOM 1582 N N . ALA A 1 200 ? 0.952 12.633 -2.605 1.00 95.44 200 ALA A N 1
ATOM 1583 C CA . ALA A 1 200 ? 0.346 11.896 -1.506 1.00 95.44 200 ALA A CA 1
ATOM 1584 C C . ALA A 1 200 ? -1.129 11.592 -1.778 1.00 95.44 200 ALA A C 1
ATOM 1586 O O . ALA A 1 200 ? -1.571 10.463 -1.580 1.00 95.44 200 ALA A O 1
ATOM 1587 N N . LYS A 1 201 ? -1.873 12.560 -2.327 1.00 96.19 201 LYS A N 1
ATOM 1588 C CA . LYS A 1 201 ? -3.239 12.342 -2.818 1.00 96.19 201 LYS A CA 1
ATOM 1589 C C . LYS A 1 201 ? -3.301 11.257 -3.884 1.00 96.19 201 LYS A C 1
ATOM 1591 O O . LYS A 1 201 ? -4.174 10.395 -3.811 1.00 96.19 201 LYS A O 1
ATOM 1596 N N . ALA A 1 202 ? -2.394 11.274 -4.861 1.00 97.62 202 ALA A N 1
ATOM 1597 C CA . ALA A 1 202 ? -2.343 10.230 -5.880 1.00 97.62 202 ALA A CA 1
ATOM 1598 C C . ALA A 1 202 ? -2.144 8.844 -5.239 1.00 97.62 202 ALA A C 1
ATOM 1600 O O . ALA A 1 202 ? -2.883 7.914 -5.565 1.00 97.62 202 ALA A O 1
ATOM 1601 N N . LEU A 1 203 ? -1.215 8.716 -4.284 1.00 97.38 203 LEU A N 1
ATOM 1602 C CA . LEU A 1 203 ? -0.968 7.454 -3.582 1.00 97.38 203 LEU A CA 1
ATOM 1603 C C . LEU A 1 203 ? -2.160 7.015 -2.716 1.00 97.38 203 LEU A C 1
ATOM 1605 O O . LEU A 1 203 ? -2.521 5.842 -2.730 1.00 97.38 203 LEU A O 1
ATOM 1609 N N . PHE A 1 204 ? -2.833 7.944 -2.034 1.00 97.81 204 PHE A N 1
ATOM 1610 C CA . PHE A 1 204 ? -4.076 7.667 -1.309 1.00 97.81 204 PHE A CA 1
ATOM 1611 C C . PHE A 1 204 ? -5.161 7.085 -2.231 1.00 97.81 204 PHE A C 1
ATOM 1613 O O . PHE A 1 204 ? -5.801 6.084 -1.898 1.00 97.81 204 PHE A O 1
ATOM 1620 N N . TYR A 1 205 ? -5.344 7.656 -3.425 1.00 98.19 205 TYR A N 1
ATOM 1621 C CA . TYR A 1 205 ? -6.285 7.104 -4.402 1.00 98.19 205 TYR A CA 1
ATOM 1622 C C . TYR A 1 205 ? -5.852 5.729 -4.924 1.00 98.19 205 TYR A C 1
ATOM 1624 O O . TYR A 1 205 ? -6.710 4.864 -5.089 1.00 98.19 205 TYR A O 1
ATOM 1632 N N . LEU A 1 206 ? -4.549 5.478 -5.094 1.00 98.50 206 LEU A N 1
ATOM 1633 C CA . LEU A 1 206 ? -4.054 4.137 -5.417 1.00 98.50 206 LEU A CA 1
ATOM 1634 C C . LEU A 1 206 ? -4.398 3.126 -4.311 1.00 98.50 206 LEU A C 1
ATOM 1636 O O . LEU A 1 206 ? -4.848 2.022 -4.615 1.00 98.50 206 LEU A O 1
ATOM 1640 N N . VAL A 1 207 ? -4.247 3.492 -3.033 1.00 97.94 207 VAL A N 1
ATOM 1641 C CA . VAL A 1 207 ? -4.654 2.650 -1.891 1.00 97.94 207 VAL A CA 1
ATOM 1642 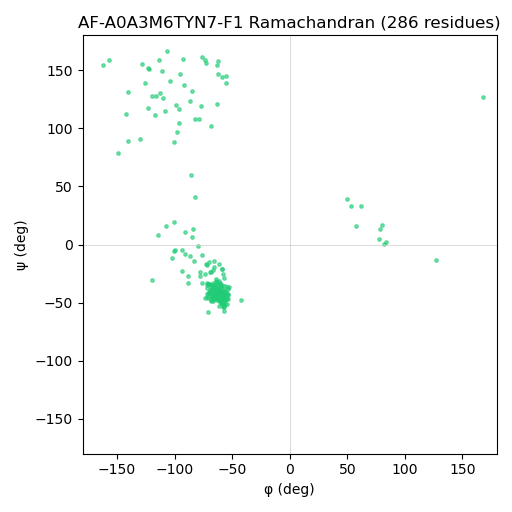C C . VAL A 1 207 ? -6.157 2.364 -1.939 1.00 97.94 207 VAL A C 1
ATOM 1644 O O . VAL A 1 207 ? -6.580 1.221 -1.754 1.00 97.94 207 VAL A O 1
ATOM 1647 N N . LYS A 1 208 ? -6.973 3.372 -2.263 1.00 97.50 208 LYS A N 1
ATOM 1648 C CA . LYS A 1 208 ? -8.422 3.214 -2.445 1.00 97.50 208 LYS A CA 1
ATOM 1649 C C . LYS A 1 208 ? -8.775 2.234 -3.558 1.00 97.50 208 LYS A C 1
ATOM 1651 O O . LYS A 1 208 ? -9.610 1.349 -3.353 1.00 97.50 208 LYS A O 1
ATOM 1656 N N . ASP A 1 209 ? -8.116 2.344 -4.704 1.00 97.94 209 ASP A N 1
ATOM 1657 C CA . ASP A 1 209 ? -8.313 1.420 -5.820 1.00 97.94 209 ASP A CA 1
ATOM 1658 C C . ASP A 1 209 ? -7.814 0.003 -5.476 1.00 97.94 209 ASP A C 1
ATOM 1660 O O . ASP A 1 209 ? -8.462 -0.985 -5.827 1.00 97.94 209 ASP A O 1
ATOM 1664 N N . THR A 1 210 ? -6.730 -0.108 -4.701 1.00 97.88 210 THR A N 1
ATOM 1665 C CA . THR A 1 210 ? -6.168 -1.377 -4.198 1.00 97.88 210 THR A CA 1
ATOM 1666 C C . THR A 1 210 ? -7.139 -2.080 -3.242 1.00 97.88 210 THR A C 1
ATOM 1668 O O . THR A 1 210 ? -7.365 -3.290 -3.353 1.00 97.88 210 THR A O 1
ATOM 1671 N N . TYR A 1 211 ? -7.779 -1.329 -2.338 1.00 96.56 211 TYR A N 1
ATOM 1672 C CA . TYR A 1 211 ? -8.853 -1.830 -1.475 1.00 96.56 211 TYR A CA 1
ATOM 1673 C C . TYR A 1 211 ? -10.046 -2.329 -2.298 1.00 96.56 211 TYR A C 1
ATOM 1675 O O . TYR A 1 211 ? -10.505 -3.460 -2.101 1.00 96.56 211 TYR A O 1
ATOM 1683 N N . ALA A 1 212 ? -10.523 -1.515 -3.248 1.00 94.50 212 ALA A N 1
ATOM 1684 C CA . ALA A 1 212 ? -11.680 -1.830 -4.083 1.00 94.50 212 ALA A CA 1
ATOM 1685 C C . ALA A 1 212 ? -11.456 -3.066 -4.972 1.00 94.50 212 ALA A C 1
ATOM 1687 O O . ALA A 1 212 ? -12.400 -3.819 -5.226 1.00 94.50 212 ALA A O 1
ATOM 1688 N N . ALA A 1 213 ? -10.213 -3.297 -5.404 1.00 94.00 213 ALA A N 1
ATOM 1689 C CA . ALA A 1 213 ? -9.803 -4.471 -6.168 1.00 94.00 213 ALA A CA 1
ATOM 1690 C C . ALA A 1 213 ? -9.666 -5.754 -5.322 1.00 94.00 213 ALA A C 1
ATOM 1692 O O . ALA A 1 213 ? -9.498 -6.827 -5.891 1.00 94.00 213 ALA A O 1
ATOM 1693 N N . GLY A 1 214 ? -9.741 -5.678 -3.986 1.00 92.62 214 GLY A N 1
ATOM 1694 C CA . GLY A 1 214 ? -9.494 -6.827 -3.097 1.00 92.62 214 GLY A CA 1
ATOM 1695 C C . GLY A 1 214 ? -8.008 -7.162 -2.907 1.00 92.62 214 GLY A C 1
ATOM 1696 O O . GLY A 1 214 ? -7.664 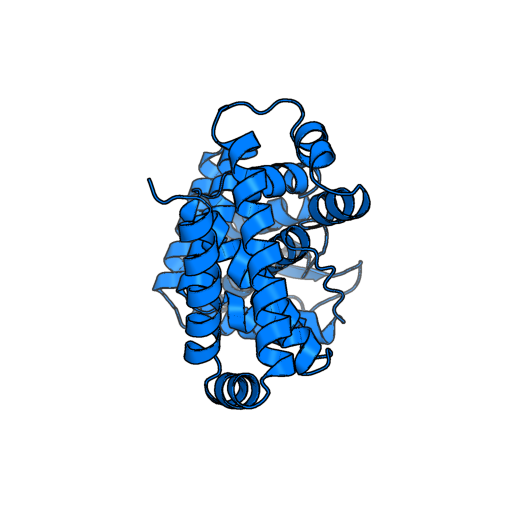-8.137 -2.240 1.00 92.62 214 GLY A O 1
ATOM 1697 N N . LEU A 1 215 ? -7.108 -6.349 -3.466 1.00 95.31 215 LEU A N 1
ATOM 1698 C CA . LEU A 1 215 ? -5.668 -6.588 -3.393 1.00 95.31 215 LEU A CA 1
ATOM 1699 C C . LEU A 1 215 ? -5.084 -6.201 -2.041 1.00 95.31 215 LEU A C 1
ATOM 1701 O O . LEU A 1 215 ? -4.122 -6.829 -1.617 1.00 95.31 215 LEU A O 1
ATOM 1705 N N . LEU A 1 216 ? -5.697 -5.249 -1.327 1.00 95.75 216 LEU A N 1
ATOM 1706 C CA . LEU A 1 216 ? -5.266 -4.900 0.029 1.00 95.75 216 LEU A CA 1
ATOM 1707 C C . LEU A 1 216 ? -5.265 -6.139 0.939 1.00 95.75 216 LEU A C 1
ATOM 1709 O O . LEU A 1 216 ? -4.270 -6.404 1.606 1.00 95.75 216 LEU A O 1
ATOM 1713 N N . TRP A 1 217 ? -6.343 -6.934 0.907 1.00 94.00 217 TRP A N 1
ATOM 1714 C CA . TRP A 1 217 ? -6.422 -8.205 1.637 1.00 94.00 217 TRP A CA 1
ATOM 1715 C C . TRP A 1 217 ? -5.295 -9.163 1.259 1.00 94.00 217 TRP A C 1
ATOM 1717 O O . TRP A 1 217 ? -4.582 -9.662 2.125 1.00 94.00 217 TRP A O 1
ATOM 1727 N N . THR A 1 218 ? -5.145 -9.408 -0.044 1.00 93.12 218 THR A N 1
ATOM 1728 C CA . THR A 1 218 ? -4.195 -10.384 -0.589 1.00 93.12 218 THR A CA 1
ATOM 1729 C C . THR A 1 218 ? -2.762 -10.024 -0.205 1.00 93.12 218 THR A C 1
ATOM 1731 O O . THR A 1 218 ? -2.015 -10.873 0.275 1.00 93.12 218 THR A O 1
ATOM 1734 N N . ILE A 1 219 ? -2.405 -8.743 -0.320 1.00 96.19 219 ILE A N 1
ATOM 1735 C CA . ILE A 1 219 ? -1.074 -8.241 0.019 1.00 96.19 219 ILE A CA 1
ATOM 1736 C C . ILE A 1 219 ? -0.815 -8.360 1.522 1.00 96.19 219 ILE A C 1
ATOM 1738 O O . ILE A 1 219 ? 0.219 -8.904 1.904 1.00 96.19 219 ILE A O 1
ATOM 1742 N N . ILE A 1 220 ? -1.744 -7.916 2.379 1.00 94.38 220 ILE A N 1
ATOM 1743 C CA . ILE A 1 220 ? -1.587 -8.041 3.839 1.00 94.38 220 ILE A CA 1
ATOM 1744 C C . ILE A 1 220 ? -1.442 -9.513 4.231 1.00 94.38 220 ILE A C 1
ATOM 1746 O O . ILE A 1 220 ? -0.518 -9.862 4.963 1.00 94.38 220 ILE A O 1
ATOM 1750 N N . LYS A 1 221 ? -2.303 -10.392 3.706 1.00 92.31 221 LYS A N 1
ATOM 1751 C CA . LYS A 1 221 ? -2.257 -11.831 3.989 1.00 92.31 221 LYS A CA 1
ATOM 1752 C C . LYS A 1 221 ? -0.917 -12.445 3.576 1.00 92.31 221 LYS A C 1
ATOM 1754 O O . LYS A 1 221 ? -0.334 -13.191 4.359 1.00 92.31 221 LYS A O 1
ATOM 1759 N N . SER A 1 222 ? -0.398 -12.107 2.392 1.00 93.50 222 SER A N 1
ATOM 1760 C CA . SER A 1 222 ? 0.903 -12.610 1.932 1.00 93.50 222 SER A CA 1
ATOM 1761 C C . SER A 1 222 ? 2.060 -12.079 2.785 1.00 93.50 222 SER A C 1
ATOM 1763 O O . SER A 1 222 ? 2.912 -12.851 3.229 1.00 93.50 222 SER A O 1
ATOM 1765 N N . LEU A 1 223 ? 2.078 -10.777 3.089 1.00 92.25 223 LEU A N 1
ATOM 1766 C CA . LEU A 1 223 ? 3.109 -10.169 3.935 1.00 92.25 223 LEU A CA 1
ATOM 1767 C C . LEU A 1 223 ? 3.114 -10.765 5.351 1.00 92.25 223 LEU A C 1
ATOM 1769 O O . LEU A 1 223 ? 4.176 -11.047 5.904 1.00 92.25 223 LEU A O 1
ATOM 1773 N N . CYS A 1 224 ? 1.937 -11.020 5.916 1.00 90.94 224 CYS A N 1
ATOM 1774 C CA . CYS A 1 224 ? 1.770 -11.539 7.270 1.00 90.94 224 CYS A CA 1
ATOM 1775 C C . CYS A 1 224 ? 1.730 -13.074 7.348 1.00 90.94 224 CYS A C 1
ATOM 1777 O O . CYS A 1 224 ? 1.445 -13.615 8.412 1.00 90.94 224 CYS A O 1
ATOM 1779 N N . ARG A 1 225 ? 2.053 -13.809 6.276 1.00 87.19 225 ARG A N 1
ATOM 1780 C CA . ARG A 1 225 ? 1.898 -15.280 6.216 1.00 87.19 225 ARG A CA 1
ATOM 1781 C C . ARG A 1 225 ? 2.670 -16.079 7.273 1.00 87.19 225 ARG A C 1
ATOM 1783 O O . ARG A 1 225 ? 2.339 -17.231 7.528 1.00 87.19 225 ARG A O 1
ATOM 1790 N N . ASN A 1 226 ? 3.712 -15.486 7.857 1.00 87.38 226 ASN A N 1
ATOM 1791 C CA . ASN A 1 226 ? 4.519 -16.105 8.914 1.00 87.38 226 ASN A CA 1
ATOM 1792 C C . ASN A 1 226 ? 3.997 -15.796 10.330 1.00 87.38 226 ASN A C 1
ATOM 1794 O O . ASN A 1 226 ? 4.527 -16.339 11.297 1.00 87.38 226 ASN A O 1
ATOM 1798 N N . MET A 1 227 ? 3.010 -14.907 10.467 1.00 90.00 227 MET A N 1
ATOM 1799 C CA . MET A 1 227 ? 2.379 -14.592 11.747 1.00 90.00 227 MET A CA 1
ATOM 1800 C C . MET A 1 227 ? 1.414 -15.703 12.162 1.00 90.00 227 MET A C 1
ATOM 1802 O O . MET A 1 227 ? 0.957 -16.501 11.337 1.00 90.00 227 MET A O 1
ATOM 1806 N N . SER A 1 228 ? 1.071 -15.746 13.452 1.00 91.25 228 SER A N 1
ATOM 1807 C CA . SER A 1 228 ? 0.003 -16.635 13.894 1.00 91.25 228 SER A CA 1
ATOM 1808 C C . SER A 1 228 ? -1.322 -16.227 13.249 1.00 91.25 228 SER A C 1
ATOM 1810 O O . SER A 1 228 ? -1.535 -15.063 12.899 1.00 91.25 228 SER A O 1
ATOM 1812 N N . TRP A 1 229 ? -2.234 -17.192 13.119 1.00 89.19 229 TRP A N 1
ATOM 1813 C CA . TRP A 1 229 ? -3.550 -16.958 12.528 1.00 89.19 229 TRP A CA 1
ATOM 1814 C C . TRP A 1 229 ? -4.308 -15.787 13.185 1.00 89.19 229 TRP A C 1
ATOM 1816 O O . TRP A 1 229 ? -4.979 -15.021 12.503 1.00 89.19 229 TRP A O 1
ATOM 1826 N N . ARG A 1 230 ? -4.164 -15.624 14.507 1.00 88.75 230 ARG A N 1
ATOM 1827 C CA . ARG A 1 230 ? -4.821 -14.550 15.264 1.00 88.75 230 ARG A CA 1
ATOM 1828 C C . ARG A 1 230 ? -4.162 -13.194 14.998 1.00 88.75 230 ARG A C 1
ATOM 1830 O O . ARG A 1 230 ? -4.865 -12.234 14.698 1.00 88.75 230 ARG A O 1
ATOM 1837 N N . ASP A 1 231 ? -2.831 -13.142 15.025 1.00 90.44 231 ASP A N 1
ATOM 1838 C CA . ASP A 1 231 ? -2.081 -11.885 14.897 1.00 90.44 231 ASP A CA 1
ATOM 1839 C C . ASP A 1 231 ? -2.234 -11.252 13.508 1.00 90.44 231 ASP A C 1
ATOM 1841 O O . ASP A 1 231 ? -2.372 -10.031 13.391 1.00 90.44 231 ASP A O 1
ATOM 1845 N N . TRP A 1 232 ? -2.242 -12.061 12.437 1.00 90.00 232 TRP A N 1
ATOM 1846 C CA . TRP A 1 232 ? -2.429 -11.505 11.092 1.00 90.00 232 TRP A CA 1
ATOM 1847 C C . TRP A 1 232 ? -3.857 -10.989 10.883 1.00 90.00 232 TRP A C 1
ATOM 1849 O O . TRP A 1 232 ? -4.033 -9.988 10.190 1.00 90.00 232 TRP A O 1
ATOM 1859 N N . LEU A 1 233 ? -4.871 -11.622 11.488 1.00 91.50 233 LEU A N 1
ATOM 1860 C CA . LEU A 1 233 ? -6.263 -11.168 11.395 1.00 91.50 233 LEU A CA 1
ATOM 1861 C C . LEU A 1 233 ? -6.484 -9.866 12.155 1.00 91.50 233 LEU A C 1
ATOM 1863 O O . LEU A 1 233 ? -7.142 -8.967 11.633 1.00 91.50 233 LEU A O 1
ATOM 1867 N N . GLU A 1 234 ? -5.905 -9.737 13.348 1.00 92.19 234 GLU A N 1
ATOM 1868 C 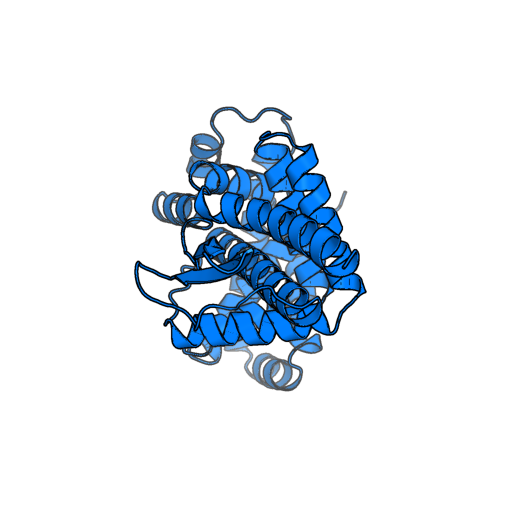CA . GLU A 1 234 ? -5.909 -8.476 14.090 1.00 92.19 234 GLU A CA 1
ATOM 1869 C C . GLU A 1 234 ? -5.201 -7.371 13.292 1.00 92.19 234 GLU A C 1
ATOM 1871 O O . GLU A 1 234 ? -5.751 -6.284 13.109 1.00 92.19 234 GLU A O 1
ATOM 1876 N N . THR A 1 235 ? -4.023 -7.675 12.740 1.00 93.12 235 THR A N 1
ATOM 1877 C CA . THR A 1 235 ? -3.265 -6.764 11.870 1.00 93.12 235 THR A CA 1
ATOM 1878 C C . THR A 1 235 ? -4.100 -6.311 10.674 1.00 93.12 235 THR A C 1
ATOM 1880 O O . THR A 1 235 ? -4.241 -5.112 10.431 1.00 93.12 235 THR A O 1
ATOM 1883 N N . ALA A 1 236 ? -4.705 -7.251 9.946 1.00 94.19 236 ALA A N 1
ATOM 1884 C CA . ALA A 1 236 ? -5.549 -6.942 8.802 1.00 94.19 236 ALA A CA 1
ATOM 1885 C C . ALA A 1 236 ? -6.742 -6.072 9.214 1.00 94.19 236 ALA A C 1
ATOM 1887 O O . ALA A 1 236 ? -7.021 -5.071 8.557 1.00 94.19 236 ALA A O 1
ATOM 1888 N N . ALA A 1 237 ? -7.415 -6.406 10.317 1.00 95.44 237 ALA A N 1
ATOM 1889 C CA . ALA A 1 237 ? -8.572 -5.664 10.796 1.00 95.44 237 ALA A CA 1
ATOM 1890 C C . ALA A 1 237 ? -8.238 -4.209 11.157 1.00 95.44 237 ALA A C 1
ATOM 1892 O O . ALA A 1 237 ? -8.992 -3.315 10.770 1.00 95.44 237 ALA A O 1
ATOM 1893 N N . LYS A 1 238 ? -7.099 -3.965 11.823 1.00 96.50 238 LYS A N 1
ATOM 1894 C CA . LYS A 1 238 ? -6.590 -2.615 12.125 1.00 96.50 238 LYS A CA 1
ATOM 1895 C C . LYS A 1 238 ? -6.377 -1.801 10.854 1.00 96.50 238 LYS A C 1
ATOM 1897 O O . LYS A 1 238 ? -6.949 -0.722 10.710 1.00 96.50 238 LYS A O 1
ATOM 1902 N N . VAL A 1 239 ? -5.610 -2.350 9.907 1.00 96.69 239 VAL A N 1
ATOM 1903 C CA . VAL A 1 239 ? -5.294 -1.673 8.639 1.00 96.69 239 VAL A CA 1
ATOM 1904 C C . VAL A 1 239 ? -6.562 -1.377 7.846 1.00 96.69 239 VAL A C 1
ATOM 1906 O O . VAL A 1 239 ? -6.751 -0.259 7.376 1.00 96.69 239 VAL A O 1
ATOM 1909 N N . ILE A 1 240 ? -7.459 -2.356 7.716 1.00 97.44 240 ILE A N 1
ATOM 1910 C CA . ILE A 1 240 ? -8.705 -2.192 6.961 1.00 97.44 240 ILE A CA 1
ATOM 1911 C C . ILE A 1 240 ? -9.606 -1.140 7.616 1.00 97.44 240 ILE A C 1
ATOM 1913 O O . ILE A 1 240 ? -10.153 -0.298 6.908 1.00 97.44 240 ILE A O 1
ATOM 1917 N N . ALA A 1 241 ? -9.745 -1.155 8.944 1.00 98.06 241 ALA A N 1
ATOM 1918 C CA . ALA A 1 241 ? -10.593 -0.199 9.650 1.00 98.06 241 ALA A CA 1
ATOM 1919 C C . ALA A 1 241 ? -10.075 1.236 9.500 1.00 98.06 241 ALA A C 1
ATOM 1921 O O . ALA A 1 241 ? -10.856 2.127 9.167 1.00 98.06 241 ALA A O 1
ATOM 1922 N N . MET A 1 242 ? -8.762 1.438 9.659 1.00 98.00 242 MET A N 1
ATOM 1923 C CA . MET A 1 242 ? -8.110 2.725 9.410 1.00 98.00 242 MET A CA 1
ATOM 1924 C C . MET A 1 242 ? -8.339 3.190 7.967 1.00 98.00 242 MET A C 1
ATOM 1926 O O . MET A 1 242 ? -8.765 4.314 7.738 1.00 98.00 242 MET A O 1
ATOM 1930 N N . VAL A 1 243 ? -8.148 2.313 6.977 1.00 97.69 243 VAL A N 1
ATOM 1931 C CA . VAL A 1 243 ? -8.353 2.639 5.555 1.00 97.69 243 VAL A CA 1
ATOM 1932 C C . VAL A 1 243 ? -9.802 3.033 5.252 1.00 97.69 243 VAL A C 1
ATOM 1934 O O . VAL A 1 243 ? -10.042 3.991 4.517 1.00 97.69 243 VAL A O 1
ATOM 1937 N N . ILE A 1 244 ? -10.786 2.321 5.810 1.00 98.06 244 ILE A N 1
ATOM 1938 C CA . ILE A 1 244 ? -12.202 2.652 5.605 1.00 98.06 244 ILE A CA 1
ATOM 1939 C C . ILE A 1 244 ? -12.546 3.990 6.273 1.00 98.06 244 ILE A C 1
ATOM 1941 O O . ILE A 1 244 ? -13.245 4.802 5.662 1.00 98.06 244 ILE A O 1
ATOM 1945 N N . ALA A 1 245 ? -12.030 4.245 7.479 1.00 97.75 245 ALA A N 1
ATOM 1946 C CA . ALA A 1 245 ? -12.175 5.532 8.153 1.00 97.75 245 ALA A CA 1
ATOM 1947 C C . ALA A 1 245 ? -11.545 6.669 7.332 1.00 97.75 245 ALA A C 1
ATOM 1949 O O . ALA A 1 245 ? -12.212 7.672 7.077 1.00 97.75 245 ALA A O 1
ATOM 1950 N N . ALA A 1 246 ? -10.334 6.465 6.805 1.00 97.25 246 ALA A N 1
ATOM 1951 C CA . ALA A 1 246 ? -9.655 7.413 5.929 1.00 97.25 246 ALA A CA 1
ATOM 1952 C C . ALA A 1 246 ? -10.507 7.742 4.694 1.00 97.25 246 ALA A C 1
ATOM 1954 O O . ALA A 1 246 ? -10.600 8.890 4.279 1.00 97.25 246 ALA A O 1
ATOM 1955 N N . PHE A 1 247 ? -11.206 6.771 4.097 1.00 96.19 247 PHE A N 1
ATOM 1956 C CA . PHE A 1 247 ? -12.084 7.061 2.957 1.00 96.19 247 PHE A CA 1
ATOM 1957 C C . PHE A 1 247 ? -13.290 7.926 3.318 1.00 96.19 247 PHE A C 1
ATOM 1959 O O . PHE A 1 247 ? -13.732 8.714 2.479 1.00 96.19 247 PHE A O 1
ATOM 1966 N N . ALA A 1 248 ? -13.823 7.776 4.529 1.00 95.19 248 ALA A N 1
ATOM 1967 C CA . ALA A 1 248 ? -14.946 8.568 5.014 1.00 95.19 248 ALA A CA 1
ATOM 1968 C C . ALA A 1 248 ? -14.544 10.012 5.365 1.00 95.19 248 ALA A C 1
ATOM 1970 O O . ALA A 1 248 ? -15.383 10.906 5.280 1.00 95.19 248 ALA A O 1
ATOM 1971 N N . THR A 1 249 ? -13.271 10.243 5.695 1.00 94.31 249 THR A N 1
ATOM 1972 C CA . THR A 1 249 ? -12.689 11.559 6.022 1.00 94.31 249 THR A CA 1
ATOM 1973 C C . THR A 1 249 ? -11.913 12.179 4.852 1.00 94.31 249 THR A C 1
ATOM 1975 O O . THR A 1 249 ? -11.069 13.054 5.041 1.00 94.31 249 THR A O 1
ATOM 1978 N N . GLU A 1 250 ? -12.171 11.710 3.624 1.00 92.88 250 GLU A N 1
ATOM 1979 C CA . GLU A 1 250 ? -11.486 12.129 2.386 1.00 92.88 250 GLU A CA 1
ATOM 1980 C C . GLU A 1 250 ? -9.954 11.937 2.397 1.00 92.88 250 GLU A C 1
ATOM 1982 O O . GLU A 1 250 ? -9.240 12.460 1.541 1.00 92.88 250 GLU A O 1
ATOM 1987 N N . GLY A 1 251 ? -9.452 11.141 3.339 1.00 93.56 251 GLY A N 1
ATOM 1988 C CA . GLY A 1 251 ? -8.051 10.793 3.512 1.00 93.56 251 GLY A CA 1
ATOM 1989 C C . GLY A 1 251 ? -7.238 11.863 4.219 1.00 93.56 251 GLY A C 1
ATOM 1990 O O . GLY A 1 251 ? -6.023 11.839 4.086 1.00 93.56 251 GLY A O 1
ATOM 1991 N N . ALA A 1 252 ? -7.855 12.825 4.913 1.00 93.69 252 ALA A N 1
ATOM 1992 C CA . ALA A 1 252 ? -7.134 13.985 5.442 1.00 93.69 252 ALA A CA 1
ATOM 1993 C C . ALA A 1 252 ? -5.914 13.603 6.308 1.00 93.69 252 ALA A C 1
ATOM 1995 O O . ALA A 1 252 ? -4.826 14.141 6.089 1.00 93.69 252 ALA A O 1
ATOM 1996 N N . ALA A 1 253 ? -6.080 12.653 7.234 1.00 95.06 253 ALA A N 1
ATOM 1997 C CA . ALA A 1 253 ? -5.005 12.143 8.083 1.00 95.06 253 ALA A CA 1
ATOM 1998 C C . ALA A 1 253 ? -4.009 11.284 7.291 1.00 95.06 253 ALA A C 1
ATOM 2000 O O . ALA A 1 253 ? -2.845 11.672 7.174 1.00 95.06 253 ALA A O 1
ATOM 2001 N N . LEU A 1 254 ? -4.470 10.210 6.642 1.00 96.38 254 LEU A N 1
ATOM 2002 C CA . LEU A 1 254 ? -3.599 9.340 5.847 1.00 96.38 254 LEU A CA 1
ATOM 2003 C C . LEU A 1 254 ? -2.790 10.085 4.761 1.00 96.38 254 LEU A C 1
ATOM 2005 O O . LEU A 1 254 ? -1.625 9.775 4.525 1.00 96.38 254 LEU A O 1
ATOM 2009 N N . ILE A 1 255 ? -3.349 11.107 4.105 1.00 96.06 255 ILE A N 1
ATOM 2010 C CA . ILE A 1 255 ? -2.610 11.947 3.146 1.00 96.06 255 ILE A CA 1
ATOM 2011 C C . ILE A 1 255 ? -1.468 12.685 3.850 1.00 96.06 255 ILE A C 1
ATOM 2013 O O . ILE A 1 255 ? -0.369 12.743 3.301 1.00 96.06 255 ILE A O 1
ATOM 2017 N N . ALA A 1 256 ? -1.688 13.241 5.043 1.00 94.56 256 ALA A N 1
ATOM 2018 C CA . ALA A 1 256 ? -0.637 13.924 5.796 1.00 94.56 256 ALA A CA 1
ATOM 2019 C C . ALA A 1 256 ? 0.500 12.963 6.180 1.00 94.56 256 ALA A C 1
ATOM 2021 O O . ALA A 1 256 ? 1.675 13.304 6.025 1.00 94.56 256 ALA A O 1
ATOM 2022 N N . GLU A 1 257 ? 0.167 11.745 6.598 1.00 95.56 257 GLU A N 1
ATOM 2023 C CA . GLU A 1 257 ? 1.147 10.696 6.890 1.00 95.56 257 GLU A CA 1
ATOM 2024 C C . GLU A 1 257 ? 1.932 10.287 5.639 1.00 95.56 257 GLU A C 1
ATOM 2026 O O . GLU A 1 257 ? 3.160 10.195 5.672 1.00 95.56 257 GLU A O 1
ATOM 2031 N N . ILE A 1 258 ? 1.258 10.143 4.493 1.00 95.81 258 ILE A N 1
ATOM 2032 C CA . ILE A 1 258 ? 1.933 9.886 3.219 1.00 95.81 258 ILE A CA 1
ATOM 2033 C C . ILE A 1 258 ? 2.885 11.040 2.874 1.00 95.8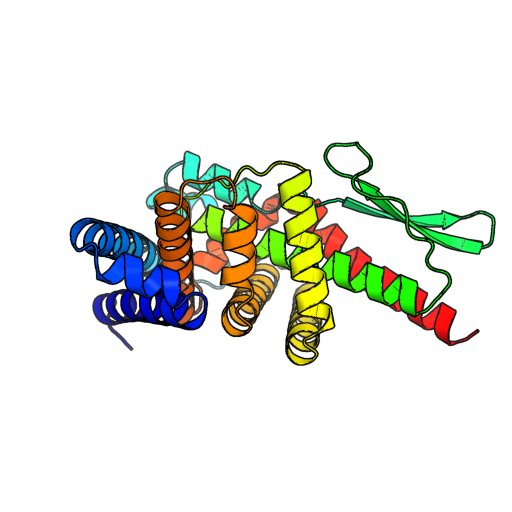1 258 ILE A C 1
ATOM 2035 O O . ILE A 1 258 ? 4.018 10.788 2.471 1.00 95.81 258 ILE A O 1
ATOM 2039 N N . VAL A 1 259 ? 2.486 12.306 3.050 1.00 94.56 259 VAL A N 1
ATOM 2040 C CA . VAL A 1 259 ? 3.390 13.442 2.792 1.00 94.56 259 VAL A CA 1
ATOM 2041 C C . VAL A 1 259 ? 4.645 13.370 3.663 1.00 94.56 259 VAL A C 1
ATOM 2043 O O . VAL A 1 259 ? 5.734 13.672 3.168 1.00 94.56 259 VAL A O 1
ATOM 2046 N N . LEU A 1 260 ? 4.514 12.963 4.929 1.00 94.31 260 LEU A N 1
ATOM 2047 C CA . LEU A 1 260 ? 5.661 12.749 5.809 1.00 94.31 260 LEU A CA 1
ATOM 2048 C C . LEU A 1 260 ? 6.588 11.653 5.255 1.00 94.31 260 LEU A C 1
ATOM 2050 O O . LEU A 1 260 ? 7.794 11.877 5.143 1.00 94.31 260 LEU A O 1
ATOM 2054 N N . ALA A 1 261 ? 6.035 10.519 4.821 1.00 94.31 261 ALA A N 1
ATOM 2055 C CA . ALA A 1 261 ? 6.801 9.427 4.213 1.00 94.31 261 ALA A CA 1
ATOM 2056 C C . ALA A 1 261 ? 7.520 9.844 2.915 1.00 94.31 261 ALA A C 1
ATOM 2058 O O . ALA A 1 261 ? 8.641 9.409 2.636 1.00 94.31 261 ALA A O 1
ATOM 2059 N N . LEU A 1 262 ? 6.911 10.735 2.125 1.00 93.06 262 LEU A N 1
ATOM 2060 C CA . LEU A 1 262 ? 7.470 11.221 0.859 1.00 93.06 262 LEU A CA 1
ATOM 2061 C C . LEU A 1 262 ? 8.755 12.045 1.012 1.00 93.06 262 LEU A C 1
ATOM 2063 O O . LEU A 1 262 ? 9.459 12.252 0.023 1.00 93.06 262 LEU A O 1
ATOM 2067 N N . VAL A 1 263 ? 9.099 12.503 2.220 1.00 88.00 263 VAL A N 1
ATOM 2068 C CA . VAL A 1 263 ? 10.351 13.238 2.470 1.00 88.00 263 VAL A CA 1
ATOM 2069 C C . VAL A 1 263 ? 11.583 12.388 2.135 1.00 88.00 263 VAL A C 1
ATOM 2071 O O . VAL A 1 263 ? 12.558 12.927 1.612 1.00 88.00 263 VAL A O 1
ATOM 2074 N N . SER A 1 264 ? 11.511 11.073 2.359 1.00 85.69 264 SER A N 1
ATOM 2075 C CA . SER A 1 264 ? 12.629 10.132 2.183 1.00 85.69 264 SER A CA 1
ATOM 2076 C C . SER A 1 264 ? 12.400 9.107 1.060 1.00 85.69 264 SER A C 1
ATOM 2078 O O . SER A 1 264 ? 13.196 8.188 0.882 1.00 85.69 264 SER A O 1
ATOM 2080 N N . ALA A 1 265 ? 11.338 9.263 0.264 1.00 89.62 265 ALA A N 1
ATOM 2081 C CA . ALA A 1 265 ? 10.849 8.274 -0.703 1.00 89.62 265 ALA A CA 1
ATOM 2082 C C . ALA A 1 265 ? 11.591 8.273 -2.061 1.00 89.62 265 ALA A C 1
ATOM 2084 O O . ALA A 1 265 ? 10.970 8.166 -3.122 1.00 89.62 265 ALA A O 1
ATOM 2085 N N . ILE A 1 266 ? 12.922 8.414 -2.057 1.00 89.06 266 ILE A N 1
ATOM 2086 C CA . ILE A 1 266 ? 13.730 8.503 -3.289 1.00 89.06 266 ILE A CA 1
ATOM 2087 C C . ILE A 1 266 ? 13.569 7.241 -4.143 1.00 89.06 266 ILE A C 1
ATOM 2089 O O . ILE A 1 266 ? 13.325 7.334 -5.348 1.00 89.06 266 ILE A O 1
ATOM 2093 N N . ASP A 1 267 ? 13.692 6.063 -3.534 1.00 89.81 267 ASP A N 1
ATOM 2094 C CA . ASP A 1 267 ? 13.623 4.806 -4.278 1.00 89.81 267 ASP A CA 1
ATOM 2095 C C . ASP A 1 267 ? 12.204 4.515 -4.769 1.00 89.81 267 ASP A C 1
ATOM 2097 O O . ASP A 1 267 ? 12.042 4.067 -5.903 1.00 89.81 267 ASP A O 1
ATOM 2101 N N . PHE A 1 268 ? 11.174 4.892 -4.007 1.00 93.88 268 PHE A N 1
ATOM 2102 C CA . PHE A 1 268 ? 9.791 4.848 -4.479 1.00 93.88 268 PHE A CA 1
ATOM 2103 C C . PHE A 1 268 ? 9.565 5.757 -5.700 1.00 93.88 268 PHE A C 1
ATOM 2105 O O . PHE A 1 268 ? 8.979 5.336 -6.695 1.00 93.88 268 PHE A O 1
ATOM 2112 N N . ALA A 1 269 ? 10.094 6.984 -5.695 1.00 93.25 269 ALA A N 1
ATOM 2113 C CA . ALA A 1 269 ? 9.990 7.876 -6.851 1.00 93.25 269 ALA A CA 1
ATOM 2114 C C . ALA A 1 269 ? 10.701 7.306 -8.095 1.00 93.25 269 ALA A C 1
ATOM 2116 O O . ALA A 1 269 ? 10.164 7.382 -9.204 1.00 93.25 269 ALA A O 1
ATOM 2117 N N . LYS A 1 270 ? 11.869 6.665 -7.930 1.00 93.62 270 LYS A N 1
ATOM 2118 C CA . LYS A 1 270 ? 12.569 5.981 -9.036 1.00 93.62 270 LYS A CA 1
ATOM 2119 C C . LYS A 1 270 ? 11.723 4.870 -9.658 1.00 93.62 270 LYS A C 1
ATOM 2121 O O . LYS A 1 270 ? 11.764 4.690 -10.873 1.00 93.62 270 LYS A O 1
ATOM 2126 N N . LYS A 1 271 ? 10.924 4.150 -8.862 1.00 95.38 271 LYS A N 1
ATOM 2127 C CA . LYS A 1 271 ? 10.013 3.110 -9.370 1.00 95.38 271 LYS A CA 1
ATOM 2128 C C . LYS A 1 271 ? 9.010 3.667 -10.367 1.00 95.38 271 LYS A C 1
ATOM 2130 O O . LYS A 1 271 ? 8.746 3.029 -11.381 1.00 95.38 271 LYS A O 1
ATOM 2135 N N . ILE A 1 272 ? 8.488 4.856 -10.091 1.00 95.50 272 ILE A N 1
ATOM 2136 C CA . ILE A 1 272 ? 7.527 5.543 -10.955 1.00 95.50 272 ILE A CA 1
ATOM 2137 C C . ILE A 1 272 ? 8.213 6.043 -12.230 1.00 95.50 272 ILE A C 1
ATOM 2139 O O . ILE A 1 272 ? 7.690 5.847 -13.322 1.00 95.50 272 ILE A O 1
ATOM 2143 N N . VAL A 1 273 ? 9.424 6.599 -12.121 1.00 95.56 273 VAL A N 1
ATOM 2144 C CA . VAL A 1 273 ? 10.230 6.997 -13.292 1.00 95.56 273 VAL A CA 1
ATOM 2145 C C . VAL A 1 273 ? 10.526 5.800 -14.202 1.00 95.56 273 VAL A C 1
ATOM 2147 O O . VAL A 1 273 ? 10.427 5.898 -15.425 1.00 95.56 273 VAL A O 1
ATOM 2150 N N . ASN A 1 274 ? 10.842 4.648 -13.614 1.00 96.75 274 ASN A N 1
ATOM 2151 C CA . ASN A 1 274 ? 11.109 3.427 -14.362 1.00 96.75 274 ASN A CA 1
ATOM 2152 C C . ASN A 1 274 ? 9.906 2.945 -15.184 1.00 96.75 274 ASN A C 1
ATOM 2154 O O . ASN A 1 274 ? 10.117 2.384 -16.256 1.00 96.75 274 ASN A O 1
ATOM 2158 N N . VAL A 1 275 ? 8.670 3.182 -14.729 1.00 97.00 275 VAL A N 1
ATOM 2159 C CA . VAL A 1 275 ? 7.467 2.884 -15.524 1.00 97.00 275 VAL A CA 1
ATOM 2160 C C . VAL A 1 275 ? 7.491 3.662 -16.839 1.00 97.00 275 VAL A C 1
ATOM 2162 O O . VAL A 1 275 ? 7.355 3.055 -17.896 1.00 97.00 275 VAL A O 1
ATOM 2165 N N . GLY A 1 276 ? 7.742 4.976 -16.794 1.00 95.19 276 GLY A N 1
ATOM 2166 C CA . GLY A 1 276 ? 7.819 5.799 -18.007 1.00 95.19 276 GLY A CA 1
ATOM 2167 C C . GLY A 1 276 ? 8.928 5.333 -18.954 1.00 95.19 276 GLY A C 1
ATOM 2168 O O . GLY A 1 276 ? 8.718 5.202 -20.157 1.00 95.19 276 GLY A O 1
ATOM 2169 N N . LYS A 1 277 ? 10.089 4.956 -18.405 1.00 96.38 277 LYS A N 1
ATOM 2170 C CA . LYS A 1 277 ? 11.189 4.395 -19.202 1.00 96.38 277 LYS A CA 1
ATOM 2171 C C . LYS A 1 277 ? 10.812 3.073 -19.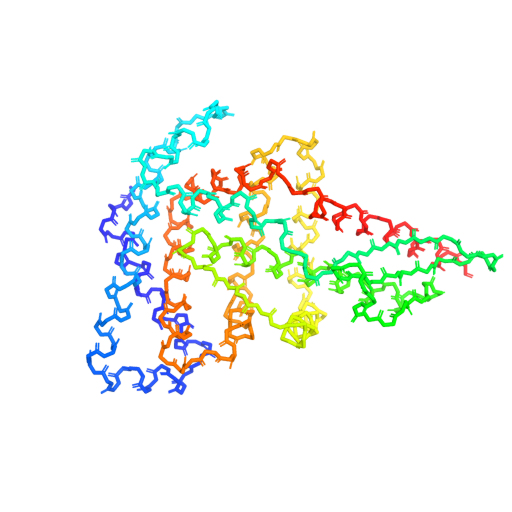884 1.00 96.38 277 LYS A C 1
ATOM 2173 O O . LYS A 1 277 ? 11.220 2.837 -21.019 1.00 96.38 277 LYS A O 1
ATOM 2178 N N . LEU A 1 278 ? 10.051 2.200 -19.223 1.00 97.44 278 LEU A N 1
ATOM 2179 C CA . LEU A 1 278 ? 9.559 0.960 -19.835 1.00 97.44 278 LEU A CA 1
ATOM 2180 C C . LEU A 1 278 ? 8.573 1.242 -20.974 1.00 97.44 278 LEU A C 1
ATOM 2182 O O . LEU A 1 278 ? 8.657 0.586 -22.012 1.00 97.44 278 LEU A O 1
ATOM 2186 N N . GLU A 1 279 ? 7.694 2.234 -20.818 1.00 95.44 279 GLU A N 1
ATOM 2187 C CA . GLU A 1 279 ? 6.769 2.668 -21.872 1.00 95.44 279 GLU A CA 1
ATOM 2188 C C . GLU A 1 279 ? 7.526 3.190 -23.105 1.00 95.44 279 GLU A C 1
ATOM 2190 O O . GLU A 1 279 ? 7.272 2.730 -24.220 1.00 95.44 279 GLU A O 1
ATOM 2195 N N . GLU A 1 280 ? 8.539 4.043 -22.917 1.00 95.44 280 GLU A N 1
ATOM 2196 C CA . GLU A 1 280 ? 9.404 4.527 -24.005 1.00 95.44 280 GLU A CA 1
ATOM 2197 C C . GLU A 1 280 ? 10.109 3.377 -24.746 1.00 95.44 280 GLU A C 1
ATOM 2199 O O . GLU A 1 280 ? 10.165 3.335 -25.981 1.00 95.44 280 GLU A O 1
ATOM 2204 N N . ILE A 1 281 ? 10.645 2.403 -24.001 1.00 95.69 281 ILE A N 1
ATOM 2205 C CA . ILE A 1 281 ? 11.295 1.223 -24.584 1.00 95.69 281 ILE A CA 1
ATOM 2206 C C . ILE A 1 281 ? 10.274 0.389 -25.367 1.00 95.69 281 ILE A C 1
ATOM 2208 O O . ILE A 1 281 ? 10.574 -0.054 -26.480 1.00 95.69 281 ILE A O 1
ATOM 2212 N N . LYS A 1 282 ? 9.060 0.207 -24.833 1.00 96.12 282 LYS A N 1
ATOM 2213 C CA . LYS A 1 282 ? 7.975 -0.532 -25.494 1.00 96.12 282 LYS A CA 1
ATOM 2214 C C . LYS A 1 282 ? 7.593 0.091 -26.827 1.00 96.12 282 LYS A C 1
ATOM 2216 O O . LYS A 1 282 ? 7.448 -0.638 -27.811 1.00 96.12 282 LYS A O 1
ATOM 2221 N N . GLU A 1 283 ? 7.459 1.412 -26.890 1.00 94.00 283 GLU A N 1
ATOM 2222 C CA . GLU A 1 283 ? 7.156 2.112 -28.139 1.00 94.00 283 GLU A CA 1
ATOM 2223 C C . GLU A 1 283 ? 8.241 1.897 -29.196 1.00 94.00 283 GLU A C 1
ATOM 2225 O O . GLU A 1 283 ? 7.932 1.664 -30.365 1.00 94.00 283 GLU A O 1
ATOM 2230 N N . ASN A 1 284 ? 9.512 1.942 -28.795 1.00 90.94 284 ASN A N 1
ATOM 2231 C CA . ASN A 1 284 ? 10.640 1.740 -29.702 1.00 90.94 284 ASN A CA 1
ATOM 2232 C C . ASN A 1 284 ? 10.737 0.299 -30.214 1.00 90.94 284 ASN A C 1
ATOM 2234 O O . ASN A 1 284 ? 11.090 0.085 -31.374 1.00 90.94 284 ASN A O 1
ATOM 2238 N N . VAL A 1 285 ? 10.419 -0.687 -29.371 1.00 90.62 285 VAL A N 1
ATOM 2239 C CA . VAL A 1 285 ? 10.380 -2.102 -29.766 1.00 90.62 285 VAL A CA 1
ATOM 2240 C C . VAL A 1 285 ? 9.181 -2.393 -30.667 1.00 90.62 285 VAL A C 1
ATOM 2242 O O . VAL A 1 285 ? 9.328 -3.132 -31.629 1.00 90.62 285 VAL A O 1
ATOM 2245 N N . SER A 1 286 ? 8.022 -1.779 -30.416 1.00 86.00 286 SER A N 1
ATOM 2246 C CA . SER A 1 286 ? 6.798 -2.010 -31.205 1.00 86.00 286 SER A CA 1
ATOM 2247 C C . SER A 1 286 ? 6.848 -1.409 -32.617 1.00 86.00 286 SER A C 1
ATOM 2249 O O . SER A 1 286 ? 6.037 -1.771 -33.465 1.00 86.00 286 SER A O 1
ATOM 2251 N N . LYS A 1 287 ? 7.765 -0.465 -32.868 1.00 83.75 287 LYS A N 1
ATOM 2252 C CA . LYS A 1 287 ? 7.983 0.175 -34.179 1.00 83.75 287 LYS A CA 1
ATOM 2253 C C . LYS A 1 287 ? 8.950 -0.603 -35.089 1.00 83.75 287 LYS A C 1
ATOM 2255 O O . LYS A 1 287 ? 9.101 -0.214 -36.246 1.00 83.75 287 LYS A O 1
ATOM 2260 N N . LYS A 1 288 ? 9.634 -1.628 -34.571 1.00 65.56 288 LYS A N 1
ATOM 2261 C CA . LYS A 1 288 ? 10.589 -2.477 -35.303 1.00 65.56 288 LYS A CA 1
ATOM 2262 C C . LYS A 1 288 ? 9.936 -3.783 -35.731 1.00 65.56 288 LYS A C 1
ATOM 2264 O O . LYS A 1 288 ? 10.304 -4.255 -36.827 1.00 65.56 288 LYS A O 1
#

Radius of gyration: 19.39 Å; Cα contacts (8 Å, |Δi|>4): 387; chains: 1; bounding box: 48×44×58 Å

Sequence (288 aa):
MATDEEIISEAVKGTWAYIKKNDPEDYSKLVADSELKDSITEEARKAAKEEVELSHEFTSQLDIPDIRKRLEKHLTEHRISLIEKGLTIPTFCMEISMTDDGYYLAQFTREGHEFRPPIKLKTVAAIDYTSFLQYASIVVEGVLLVAQAAGIEISVSEGTMKATIEETEQAIENSSKFQEAIKKFISSWNAAEGKRYDQAKALFYLVKDTYAAGLLWTIIKSLCRNMSWRDWLETAAKVIAMVIAAFATEGAALIAEIVLALVSAIDFAKKIVNVGKLEEIKENVSKK

pLDDT: mean 92.89, std 7.07, range [50.0, 98.5]

Secondary structure (DSSP, 8-state):
---HHHHHHHHHHHHHHHHHHH-HHHHHHHHH-HHHHHHHHHHHHHHHHHHHHHHHHHSS-SS-TTHHHHHTTTS-HHHHHHHHHTTTS-S-EEEEEE-TTS-EEEEEEETTEEEEEEEE--SHHHHHHHHHHHHHHHHHHHHHHHHHHTT------HHHHHHHHHHHHHHHHT-HHHHHHHHHHHHHHHHTTT-HHHHHHHHHHHHHHHHHTTHHHHHHHHHTTTS-HHHHHHHHHHHHHHHHHHHHTTTHHHHHHHHHHTTS-HHHHHHHHHHHHHHHHHHHHHT-

Nearest PDB structures (foldseek):
  6zgr-assembly2_B  TM=2.539E-01  e=4.360E+00  Syntrophobacter fumaroxidans MPOB
  8p4y-assembly1_A  TM=2.286E-01  e=7.879E+00  synthetic construct
  4s0f-assembly1_A  TM=1.239E-01  e=5.474E+00  Acetivibrio thermocellus ATCC 27405